Protein 3H7U (pdb70)

Foldseek 3Di:
DLQWDAWPLRDTGGQEEAEQQPQDLVQVLVQLVLLVLLPHQEYEEEVLSVRLLSQLVSVVVCCVVPSDHPVSHAYEYEDDQQQLQLVRVVVRLVVSCVSNVHQAHQEYEHEAQWHFHPDDNDFDLQRTDDGDVQNSVVSVVVCCVVRNHVFYAYELAALVRLVVCQVDDPHRHREYEYADWLQAHCPVSCVSCVVVRHAYAHDCLQVPLVPPPFDNCRLVDPLLVVQCVVVVAHSLLSSQLLQSVSRHGYHYYDSDSVVSNSNVPNPPDHRDDVSSVVSVPRHHDDGCQPCSQEPCPRHPHPDSCRSNVNSD

GO terms:
  GO:0070401 NADP+ binding (F, IDA)
  GO:0008106 alcohol dehydrogenase (NADP+) activity (F, IDA)
  GO:0009507 chloroplast (C, IDA)
  GO:0009409 response to cold (P, IEP)
  GO:0009414 response to water deprivation (P, IEP)
  GO:0009651 response to salt stress (P, IEP)
  GO:0005783 endoplasmic reticulum (C, HDA)
  GO:0016229 steroid dehydrogenase activity (F, IDA)

Solvent-accessible surface area: 13854 Å² total; per-residue (Å²): 86,53,64,106,37,153,5,63,56,44,41,138,2,27,0,2,0,2,7,1,87,92,3,49,71,69,102,0,10,116,4,0,18,19,0,1,142,51,22,0,76,1,0,6,0,0,55,73,44,54,0,6,126,61,0,0,53,26,0,100,130,5,50,112,84,218,59,11,134,38,122,84,4,11,0,1,0,1,0,21,1,30,4,1,67,54,138,26,0,54,82,3,0,69,94,1,8,132,22,0,94,16,155,26,0,16,1,1,0,0,11,17,0,2,35,6,98,117,83,41,158,46,69,97,43,104,22,13,56,108,43,64,23,59,31,0,3,130,13,0,5,57,11,71,86,79,33,78,0,134,1,2,0,0,1,2,2,1,19,115,34,0,25,65,5,31,154,104,23,150,15,58,0,1,0,0,7,2,1,1,2,0,19,28,45,20,72,121,3,33,127,43,0,169,83,110,41,5,19,1,0,0,31,17,6,22,1,20,60,70,1,132,162,19,163,41,87,7,41,140,27,104,38,0,51,105,2,4,140,111,46,63,62,28,42,11,20,0,2,0,14,1,1,2,51,42,34,3,0,1,8,0,85,9,43,56,122,46,137,1,101,59,4,41,60,0,46,111,35,61,3,58,127,166,32,48,59,52,0,67,126,8,153,76,60,19,34,17,40,3,68,72,0,30,50,138,102,74,17,58,20,122,42,55,107,63,0,4,53,41,21,105

Nearest PDB structures (foldseek):
  3h7u-assembly1_A  TM=1.003E+00  e=4.093E-68  Arabidopsis thaliana
  7w1x-assembly2_B  TM=9.920E-01  e=4.273E-52  Echinochloa colona
  7w1w-assembly2_B  TM=9.925E-01  e=5.209E-50  Echinochloa colona
  6kbl-assembly1_A  TM=9.792E-01  e=2.557E-50  Oryza sativa Indica Group
  3h7r-assembly1_A  TM=9.845E-01  e=5.865E-50  Arabidopsis thaliana

B-factor: mean 18.1, std 7.65, range [8.81, 67.87]

InterPro domains:
  IPR018170 Aldo/keto reductase, conserved site [PS00062] (143-160)
  IPR018170 Aldo/keto reductase, conserved site [PS00063] (254-269)
  IPR018170 Aldo/keto reductase, conserved site [PS00798] (42-59)
  IPR020471 Aldo-keto reductase [PIRSF000097] (4-288)
  IPR020471 Aldo-keto reductase [PR00069] (38-62)
  IPR020471 Aldo-keto reductase [PR00069] (98-116)
  IPR020471 Aldo-keto reductase [PR00069] (143-160)
  IPR020471 Aldo-keto reductase [PR00069] (177-206)
  IPR020471 Aldo-keto reductase [PR00069] (221-245)
  IPR020471 Aldo-keto reductase [PTHR11732] (7-287)
  IPR023210 NADP-dependent oxidoreductase domain [PF00248] (19-285)
  IPR036812 NAD(P)-dependent oxidoreductase domain superfamily [G3DSA:3.20.20.100] (4-315)
  IPR036812 NAD(P)-dependent oxidoreductase domain superfamily [SSF51430] (7-287)
  IPR044498 Aldo-keto reductase family 4C [cd19125] (6-291)

CATH classification: 3.20.20.100

Radius of gyration: 18.66 Å; Cα contacts (8 Å, |Δi|>4): 607; chains: 1; bounding box: 53×42×40 Å

Structure (mmCIF, N/CA/C/O backbone):
data_3H7U
#
_entry.id   3H7U
#
_cell.length_a   79.355
_cell.length_b   70.687
_cell.length_c   65.767
_cell.angle_alpha   90.00
_cell.angle_beta   107.22
_cell.angle_gamma   90.00
#
_symmetry.space_group_name_H-M   'C 1 2 1'
#
loop_
_entity.id
_entity.type
_entity.pdbx_description
1 polymer 'Aldo-keto reductase'
2 non-polymer 'NADP NICOTINAMIDE-ADENINE-DINUCLEOTIDE PHOSPHATE'
3 non-polymer 'ACETATE ION'
4 water water
#
loop_
_atom_site.group_PDB
_atom_site.id
_atom_site.type_symbol
_atom_site.label_atom_id
_atom_site.label_alt_id
_atom_site.label_comp_id
_atom_site.label_asym_id
_atom_site.label_entity_id
_atom_site.label_seq_id
_atom_site.pdbx_PDB_ins_code
_atom_site.Cartn_x
_atom_site.Cartn_y
_atom_site.Cartn_z
_atom_site.occupancy
_atom_site.B_iso_or_equiv
_atom_site.auth_seq_id
_atom_site.auth_comp_id
_atom_site.auth_asym_id
_atom_site.auth_atom_id
_atom_site.pdbx_PDB_model_num
ATOM 1 N N . ALA A 1 24 ? -7.564 -12.286 12.840 1.00 23.27 4 ALA A N 1
ATOM 2 C CA . ALA A 1 24 ? -7.344 -11.789 14.245 1.00 22.23 4 ALA A CA 1
ATOM 3 C C . ALA A 1 24 ? -6.093 -10.910 14.395 1.00 20.84 4 ALA A C 1
ATOM 4 O O . ALA A 1 24 ? -6.161 -9.888 15.098 1.00 21.34 4 ALA A O 1
ATOM 6 N N . ILE A 1 25 ? -5.014 -11.296 13.691 1.00 20.18 5 ILE A N 1
ATOM 7 C CA . ILE A 1 25 ? -3.725 -10.560 13.642 1.00 18.05 5 ILE A CA 1
ATOM 8 C C . ILE A 1 25 ? -3.090 -10.492 15.039 1.00 17.07 5 ILE A C 1
ATOM 9 O O . ILE A 1 25 ? -2.834 -9.407 15.554 1.00 16.33 5 ILE A O 1
ATOM 14 N N . THR A 1 26 ? -2.849 -11.660 15.642 1.00 16.73 6 THR A N 1
ATOM 15 C CA . THR A 1 26 ? -2.266 -11.729 16.988 1.00 16.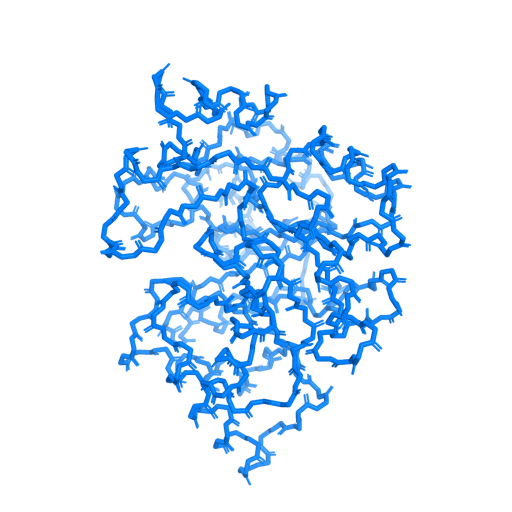68 6 THR A CA 1
ATOM 16 C C . THR A 1 26 ? -0.736 -11.811 16.995 1.00 16.37 6 THR A C 1
ATOM 17 O O . THR A 1 26 ? -0.119 -11.651 18.043 1.00 15.54 6 THR A O 1
ATOM 21 N N . PHE A 1 27 ? -0.124 -12.052 15.847 1.00 15.95 7 PHE A N 1
ATOM 22 C CA . PHE A 1 27 ? 1.334 -12.119 15.762 1.00 15.90 7 PHE A CA 1
ATOM 23 C C . PHE A 1 27 ? 1.797 -11.916 14.325 1.00 15.90 7 PHE A C 1
ATOM 24 O O . PHE A 1 27 ? 0.991 -12.017 13.392 1.00 17.17 7 PHE A O 1
ATOM 32 N N . PHE A 1 28 ? 3.091 -11.643 14.189 1.00 15.09 8 PHE A N 1
ATOM 33 C CA . PHE A 1 28 ? 3.775 -11.587 12.902 1.00 14.83 8 PHE A CA 1
ATOM 34 C C . PHE A 1 28 ? 5.006 -12.463 12.979 1.00 15.85 8 PHE A C 1
ATOM 35 O O . PHE A 1 28 ? 5.690 -12.517 14.003 1.00 19.63 8 PHE A O 1
ATOM 43 N N . LYS A 1 29 ? 5.336 -13.131 11.892 1.00 16.85 9 LYS A N 1
ATOM 44 C CA . LYS A 1 29 ? 6.543 -13.960 11.827 1.00 17.73 9 LYS A CA 1
ATOM 45 C C . LYS A 1 29 ? 7.730 -13.113 11.398 1.00 16.55 9 LYS A C 1
ATOM 46 O O . LYS A 1 29 ? 7.651 -12.389 10.414 1.00 17.80 9 LYS A O 1
ATOM 52 N N . LEU A 1 30 ? 8.818 -13.210 12.143 1.00 15.33 10 LEU A N 1
ATOM 53 C CA . LEU A 1 30 ? 10.057 -12.532 11.781 1.00 13.89 10 LEU A CA 1
ATOM 54 C C . LEU A 1 30 ? 10.889 -13.375 10.825 1.00 14.31 10 LEU A C 1
ATOM 55 O O . LEU A 1 30 ? 10.681 -14.571 10.682 1.00 15.15 10 LEU A O 1
ATOM 60 N N . ASN A 1 31 ? 11.850 -12.727 10.176 1.00 13.48 11 ASN A N 1
ATOM 61 C CA . ASN A 1 31 ? 12.744 -13.428 9.255 1.00 14.56 11 ASN A CA 1
ATOM 62 C C . ASN A 1 31 ? 13.632 -14.483 9.913 1.00 15.42 11 ASN A C 1
ATOM 63 O O . ASN A 1 31 ? 14.184 -15.321 9.216 1.00 17.64 11 ASN A O 1
ATOM 68 N N . THR A 1 32 ? 13.706 -14.496 11.246 1.00 15.45 12 THR A N 1
ATOM 69 C CA . THR A 1 32 ? 14.376 -15.572 11.973 1.00 16.43 12 THR A CA 1
ATOM 70 C C . THR A 1 32 ? 13.470 -16.787 12.170 1.00 17.32 12 THR A C 1
ATOM 71 O O . THR A 1 32 ? 13.928 -17.816 12.645 1.00 18.91 12 THR A O 1
ATOM 75 N N . GLY A 1 33 ? 12.187 -16.656 11.852 1.00 16.80 13 GLY A N 1
ATOM 76 C CA . GLY A 1 33 ? 11.202 -17.684 12.153 1.00 17.81 13 GLY A CA 1
ATOM 77 C C . GLY A 1 33 ? 10.418 -17.452 13.437 1.00 17.30 13 GLY A C 1
ATOM 78 O O . GLY A 1 33 ? 9.403 -18.118 13.672 1.00 19.38 13 GLY A O 1
ATOM 79 N N . ALA A 1 34 ? 10.871 -16.539 14.300 1.00 16.54 14 ALA A N 1
ATOM 80 C CA . ALA A 1 34 ? 10.203 -16.283 15.577 1.00 16.63 14 ALA A CA 1
ATOM 81 C C . ALA A 1 34 ? 8.860 -15.602 15.405 1.00 16.00 14 ALA A C 1
ATOM 82 O O . ALA A 1 34 ? 8.672 -14.765 14.529 1.00 16.75 14 ALA A O 1
ATOM 84 N N . LYS A 1 35 ? 7.927 -15.959 16.272 1.00 16.28 15 LYS A N 1
ATOM 85 C CA . LYS A 1 35 ? 6.642 -15.297 16.334 1.00 16.37 15 LYS A CA 1
ATOM 86 C C . LYS A 1 35 ? 6.740 -14.069 17.228 1.00 15.97 15 LYS A C 1
ATOM 87 O O . LYS A 1 35 ? 7.172 -14.136 18.379 1.00 17.15 15 LYS A O 1
ATOM 93 N N . PHE A 1 36 ? 6.331 -12.949 16.662 1.00 13.78 16 PHE A N 1
ATOM 94 C CA . PHE A 1 36 ? 6.385 -11.650 17.328 1.00 13.09 16 PHE A CA 1
ATOM 95 C C . PHE A 1 36 ? 4.957 -11.234 17.657 1.00 12.95 16 PHE A C 1
ATOM 96 O O . PHE A 1 36 ? 4.174 -10.917 16.759 1.00 12.90 16 PHE A O 1
ATOM 104 N N . PRO A 1 37 ? 4.583 -11.227 18.949 1.00 12.61 17 PRO A N 1
ATOM 105 C CA . PRO A 1 37 ? 3.197 -10.846 19.246 1.00 12.16 17 PRO A CA 1
ATOM 106 C C . PRO A 1 37 ? 2.885 -9.433 18.744 1.00 11.87 17 PRO A C 1
ATOM 107 O O . PRO A 1 37 ? 3.696 -8.529 18.896 1.00 11.89 17 PRO A O 1
ATOM 111 N N . SER A 1 38 ? 1.710 -9.264 18.158 1.00 11.62 18 SER A N 1
ATOM 112 C CA . SER A 1 38 ? 1.415 -8.052 17.405 1.00 11.24 18 SER A CA 1
ATOM 113 C C . SER A 1 38 ? 1.139 -6.801 18.233 1.00 10.74 18 SER A C 1
ATOM 114 O O . SER A 1 38 ? 1.240 -5.697 17.698 1.00 11.01 18 SER A O 1
ATOM 117 N N . VAL A 1 39 ? 0.778 -6.984 19.506 1.00 10.95 19 VAL A N 1
ATOM 118 C CA . VAL A 1 39 ? 0.545 -5.875 20.429 1.00 11.23 19 VAL A CA 1
ATOM 119 C C . VAL A 1 39 ? 1.529 -6.024 21.574 1.00 11.24 19 VAL A C 1
ATOM 120 O O . VAL A 1 39 ? 1.559 -7.063 22.248 1.00 12.46 19 VAL A O 1
ATOM 124 N N . GLY A 1 40 ? 2.343 -4.998 21.769 1.00 10.69 20 GLY A N 1
ATOM 125 C CA . GLY A 1 40 ? 3.328 -4.941 22.840 1.00 11.06 20 GLY A CA 1
ATOM 126 C C . GLY A 1 40 ? 3.024 -3.794 23.776 1.00 10.51 20 GLY A C 1
ATOM 127 O O . GLY A 1 40 ? 2.514 -2.758 23.355 1.00 11.00 20 GLY A O 1
ATOM 128 N N . LEU A 1 41 ? 3.366 -3.947 25.045 1.00 10.48 21 LEU A N 1
ATOM 129 C CA . LEU A 1 41 ? 3.245 -2.849 25.999 1.00 9.64 21 LEU A CA 1
ATOM 130 C C . LEU A 1 41 ? 4.458 -1.917 25.897 1.00 9.75 21 LEU A C 1
ATOM 131 O O . LEU A 1 41 ? 5.596 -2.336 26.108 1.00 10.73 21 LEU A O 1
ATOM 136 N N . GLY A 1 42 ? 4.217 -0.647 25.587 1.00 9.51 22 GLY A N 1
ATOM 137 C CA . GLY A 1 42 ? 5.270 0.352 25.607 1.00 9.41 22 GLY A CA 1
ATOM 138 C C . GLY A 1 42 ? 5.587 0.797 27.020 1.00 9.71 22 GLY A C 1
ATOM 139 O O . GLY A 1 42 ? 4.722 0.782 27.897 1.00 10.25 22 GLY A O 1
ATOM 140 N N . THR A 1 43 ? 6.842 1.184 27.239 1.00 10.08 23 THR A N 1
ATOM 141 C CA . THR A 1 43 ? 7.315 1.567 28.568 1.00 10.35 23 THR A CA 1
ATOM 142 C C . THR A 1 43 ? 8.090 2.881 28.623 1.00 9.99 23 THR A C 1
ATOM 143 O O . THR A 1 43 ? 8.632 3.234 29.676 1.00 10.83 23 THR A O 1
ATOM 147 N N . TRP A 1 44 ? 8.129 3.647 27.527 1.00 9.90 24 TRP A N 1
ATOM 148 C CA . TRP A 1 44 ? 8.717 4.985 27.603 1.00 10.42 24 TRP A CA 1
ATOM 149 C C . TRP A 1 44 ? 7.827 5.861 28.471 1.00 10.43 24 TRP A C 1
ATOM 150 O O . TRP A 1 44 ? 6.604 5.872 28.318 1.00 10.40 24 TRP A O 1
ATOM 161 N N . GLN A 1 45 ? 8.434 6.622 29.384 1.00 10.95 25 GLN A N 1
ATOM 162 C CA . GLN A 1 45 ? 7.701 7.536 30.262 1.00 11.88 25 GLN A CA 1
ATOM 163 C C . GLN A 1 45 ? 6.767 6.810 31.233 1.00 12.73 25 GLN A C 1
ATOM 164 O O . GLN A 1 45 ? 5.850 7.413 31.765 1.00 14.90 25 GLN A O 1
ATOM 170 N N . ALA A 1 46 ? 7.024 5.529 31.483 1.00 12.14 26 ALA A N 1
ATOM 171 C CA . ALA A 1 46 ? 6.429 4.786 32.577 1.00 12.26 26 ALA A CA 1
ATOM 172 C C . ALA A 1 46 ? 7.417 4.864 33.727 1.00 12.79 26 ALA A C 1
ATOM 173 O O . ALA A 1 46 ? 8.517 4.350 33.636 1.00 13.39 26 ALA A O 1
ATOM 175 N N . SER A 1 47 ? 7.043 5.558 34.787 1.00 13.58 27 SER A N 1
ATOM 176 C CA . SER A 1 47 ? 7.986 5.808 35.860 1.00 14.19 27 SER A CA 1
ATOM 177 C C . SER A 1 47 ? 8.433 4.526 36.534 1.00 14.22 27 SER A C 1
ATOM 178 O O . SER A 1 47 ? 7.720 3.535 36.539 1.00 14.05 27 SER A O 1
ATOM 181 N N . PRO A 1 48 ? 9.603 4.561 37.178 1.00 14.77 28 PRO A N 1
ATOM 182 C CA . PRO A 1 48 ? 10.003 3.411 37.975 1.00 15.32 28 PRO A CA 1
ATOM 183 C C . PRO A 1 48 ? 8.916 2.957 38.975 1.00 15.62 28 PRO A C 1
ATOM 184 O O . PRO A 1 48 ? 8.761 1.761 39.176 1.00 16.88 28 PRO A O 1
ATOM 188 N N . GLY A 1 49 ? 8.158 3.881 39.558 1.00 15.44 29 GLY A N 1
ATOM 189 C CA . GLY A 1 49 ? 7.123 3.523 40.523 1.00 16.18 29 GLY A CA 1
ATOM 190 C C . GLY A 1 49 ? 5.862 2.920 39.953 1.00 16.13 29 GLY A C 1
ATOM 191 O O . GLY A 1 49 ? 5.136 2.245 40.674 1.00 17.97 29 GLY A O 1
ATOM 192 N N . LEU A 1 50 ? 5.571 3.184 38.679 1.00 14.34 30 LEU A N 1
ATOM 193 C CA . LEU A 1 50 ? 4.333 2.707 38.049 1.00 14.21 30 LEU A CA 1
ATOM 194 C C . LEU A 1 50 ? 4.538 1.562 37.068 1.00 13.81 30 LEU A C 1
ATOM 195 O O . LEU A 1 50 ? 3.594 0.844 36.769 1.00 14.28 30 LEU A O 1
ATOM 200 N N . VAL A 1 51 ? 5.746 1.393 36.525 1.00 12.85 31 VAL A N 1
ATOM 201 C CA . VAL A 1 51 ? 5.908 0.463 35.398 1.00 12.73 31 VAL A CA 1
ATOM 202 C C . VAL A 1 51 ? 5.723 -0.986 35.826 1.00 12.61 31 VAL A C 1
ATOM 203 O O . VAL A 1 51 ? 5.211 -1.794 35.048 1.00 12.79 31 VAL A O 1
ATOM 207 N N . GLY A 1 52 ? 6.115 -1.341 37.047 1.00 12.95 32 GLY A N 1
ATOM 208 C CA . GLY A 1 52 ? 6.002 -2.723 37.493 1.00 13.86 32 GLY A CA 1
ATOM 209 C C . GLY A 1 52 ? 4.572 -3.209 37.496 1.00 13.91 32 GLY A C 1
ATOM 210 O O . GLY A 1 52 ? 4.252 -4.277 36.952 1.00 13.58 32 GLY A O 1
ATOM 211 N N . ASP A 1 53 ? 3.697 -2.419 38.106 1.00 14.52 33 ASP A N 1
ATOM 212 C CA . ASP A 1 53 ? 2.296 -2.805 38.186 1.00 16.22 33 ASP A CA 1
ATOM 213 C C . ASP A 1 53 ? 1.657 -2.818 36.799 1.00 15.47 33 ASP A C 1
ATOM 214 O O . ASP A 1 53 ? 0.765 -3.611 36.546 1.00 16.55 33 ASP A O 1
ATOM 219 N N . ALA A 1 54 ? 2.132 -1.957 35.903 1.00 14.36 34 ALA A N 1
ATOM 220 C CA . ALA A 1 54 ? 1.648 -1.932 34.526 1.00 13.58 34 ALA A CA 1
ATOM 221 C C . ALA A 1 54 ? 2.014 -3.207 33.785 1.00 13.23 34 ALA A C 1
ATOM 222 O O . ALA A 1 54 ? 1.177 -3.830 33.139 1.00 13.52 34 ALA A O 1
ATOM 224 N N . VAL A 1 55 ? 3.279 -3.604 33.877 1.00 12.80 35 VAL A N 1
ATOM 225 C CA . VAL A 1 55 ? 3.715 -4.848 33.248 1.00 12.87 35 VAL A CA 1
ATOM 226 C C . VAL A 1 55 ? 2.954 -6.054 33.824 1.00 13.21 35 VAL A C 1
ATOM 227 O O . VAL A 1 55 ? 2.525 -6.930 33.078 1.00 13.73 35 VAL A O 1
ATOM 231 N N . ALA A 1 56 ? 2.798 -6.116 35.150 1.00 13.44 36 ALA A N 1
ATOM 232 C CA . ALA A 1 56 ? 2.072 -7.214 35.780 1.00 13.98 36 ALA A CA 1
ATOM 233 C C . ALA A 1 56 ? 0.638 -7.263 35.265 1.00 14.59 36 ALA A C 1
ATOM 234 O O . ALA A 1 56 ? 0.140 -8.326 34.905 1.00 15.44 36 ALA A O 1
ATOM 236 N N . ALA A 1 57 ? -0.015 -6.109 35.210 1.00 14.94 37 ALA A N 1
ATOM 237 C CA . ALA A 1 57 ? -1.398 -6.073 34.761 1.00 14.93 37 ALA A CA 1
ATOM 238 C C . ALA A 1 57 ? -1.509 -6.500 33.314 1.00 14.73 37 ALA A C 1
ATOM 239 O O . ALA A 1 57 ? -2.451 -7.199 32.940 1.00 15.36 37 ALA A O 1
ATOM 241 N N . ALA A 1 58 ? -0.575 -6.033 32.485 1.00 13.84 38 ALA A N 1
ATOM 242 C CA . ALA A 1 58 ? -0.546 -6.366 31.067 1.00 13.36 38 ALA A CA 1
ATOM 243 C C . ALA A 1 58 ? -0.376 -7.871 30.852 1.00 14.03 38 ALA A C 1
ATOM 244 O O . ALA A 1 58 ? -1.134 -8.500 30.107 1.00 13.92 38 ALA A O 1
ATOM 246 N N . VAL A 1 59 ? 0.604 -8.470 31.523 1.00 13.93 39 VAL A N 1
ATOM 247 C CA . VAL A 1 59 ? 0.820 -9.898 31.353 1.00 14.73 39 VAL A CA 1
ATOM 248 C C . VAL A 1 59 ? -0.407 -10.693 31.859 1.00 14.53 39 VAL A C 1
ATOM 249 O O . VAL A 1 59 ? -0.811 -11.676 31.231 1.00 14.86 39 VAL A O 1
ATOM 253 N N . LYS A 1 60 ? -1.018 -10.255 32.961 1.00 15.15 40 LYS A N 1
ATOM 254 C CA A LYS A 1 60 ? -2.212 -10.921 33.483 0.50 16.19 40 LYS A CA 1
ATOM 255 C CA B LYS A 1 60 ? -2.223 -10.914 33.483 0.50 16.25 40 LYS A CA 1
ATOM 256 C C . LYS A 1 60 ? -3.376 -10.852 32.480 1.00 17.19 40 LYS A C 1
ATOM 257 O O . LYS A 1 60 ? -4.105 -11.823 32.321 1.00 18.65 40 LYS A O 1
ATOM 268 N N . ILE A 1 61 ? -3.520 -9.717 31.796 1.00 16.99 41 ILE A N 1
ATOM 269 C CA . ILE A 1 61 ? -4.556 -9.494 30.767 1.00 17.80 41 ILE A CA 1
ATOM 270 C C . ILE A 1 61 ? -4.310 -10.366 29.523 1.00 17.20 41 ILE A C 1
ATOM 271 O O . ILE A 1 61 ? -5.262 -10.708 28.806 1.00 19.27 41 ILE A O 1
ATOM 276 N N . GLY A 1 62 ? -3.043 -10.714 29.260 1.00 15.83 42 GLY A N 1
ATOM 277 C CA . GLY A 1 62 ? -2.654 -11.516 28.115 1.00 15.58 42 GLY A CA 1
ATOM 278 C C . GLY A 1 62 ? -1.548 -10.977 27.218 1.00 14.42 42 GLY A C 1
ATOM 279 O O . GLY A 1 62 ? -1.172 -11.644 26.274 1.00 15.02 42 GLY A O 1
ATOM 280 N N . TYR A 1 63 ? -1.007 -9.799 27.504 1.00 13.98 43 TYR A N 1
ATOM 281 C CA . TYR A 1 63 ? 0.113 -9.323 26.695 1.00 13.32 43 TYR A CA 1
ATOM 282 C C . TYR A 1 63 ? 1.280 -10.308 26.819 1.00 13.06 43 TYR A C 1
ATOM 283 O O . TYR A 1 63 ? 1.573 -10.818 27.925 1.00 13.83 43 TYR A O 1
ATOM 292 N N . ARG A 1 64 ? 1.969 -10.520 25.701 1.00 12.84 44 ARG A N 1
ATOM 293 C CA . ARG A 1 64 ? 3.113 -11.409 25.671 1.00 13.15 44 ARG A CA 1
ATOM 294 C C . ARG A 1 64 ? 4.326 -10.740 25.026 1.00 12.80 44 ARG A C 1
ATOM 295 O O . ARG A 1 64 ? 5.234 -11.417 24.554 1.00 13.46 44 ARG A O 1
ATOM 303 N N . HIS A 1 65 ? 4.331 -9.410 25.045 1.00 12.00 45 HIS A N 1
ATOM 304 C CA . HIS A 1 65 ? 5.358 -8.603 24.375 1.00 11.07 45 HIS A CA 1
ATOM 305 C C . HIS A 1 65 ? 5.484 -7.306 25.162 1.00 10.79 45 HIS A C 1
ATOM 306 O O . HIS A 1 65 ? 4.475 -6.623 25.388 1.00 10.76 45 HIS A O 1
ATOM 313 N N . ILE A 1 66 ? 6.704 -6.998 25.619 1.00 10.60 46 ILE A N 1
ATOM 314 C CA . ILE A 1 66 ? 7.001 -5.767 26.346 1.00 10.49 46 ILE A CA 1
ATOM 315 C C . ILE A 1 66 ? 8.136 -5.063 25.597 1.00 10.21 46 ILE A C 1
ATOM 316 O O . ILE A 1 66 ? 9.170 -5.688 25.299 1.00 10.86 46 ILE A O 1
ATOM 321 N N . ASP A 1 67 ? 7.936 -3.787 25.271 1.00 10.12 47 ASP A N 1
ATOM 322 C CA . ASP A 1 67 ? 8.948 -2.987 24.591 1.00 9.85 47 ASP A CA 1
ATOM 323 C C . ASP A 1 67 ? 9.683 -2.137 25.607 1.00 9.90 47 ASP A C 1
ATOM 324 O O . ASP A 1 67 ? 9.079 -1.270 26.246 1.00 10.14 47 ASP A O 1
ATOM 329 N N . CYS A 1 68 ? 10.985 -2.386 25.737 1.00 9.73 48 CYS A N 1
ATOM 330 C CA . CYS A 1 68 ? 11.832 -1.766 26.740 1.00 10.32 48 CYS A CA 1
ATOM 331 C C . CYS A 1 68 ? 12.974 -0.995 26.096 1.00 10.53 48 CYS A C 1
ATOM 332 O O . CYS A 1 68 ? 13.244 -1.130 24.901 1.00 10.68 48 CYS A O 1
ATOM 335 N N . ALA A 1 69 ? 13.679 -0.211 26.908 1.00 10.05 49 ALA A N 1
ATOM 336 C CA . ALA A 1 69 ? 14.940 0.378 26.484 1.00 10.64 49 ALA A CA 1
ATOM 337 C C . ALA A 1 69 ? 15.715 0.808 27.698 1.00 11.43 49 ALA A C 1
ATOM 338 O O . ALA A 1 69 ? 15.152 1.331 28.651 1.00 11.74 49 ALA A O 1
ATOM 340 N N . GLN A 1 70 ? 17.035 0.670 27.637 1.00 12.57 50 GLN A N 1
ATOM 341 C CA . GLN A 1 70 ? 17.870 1.105 28.733 1.00 14.41 50 GLN A CA 1
ATOM 342 C C . GLN A 1 70 ? 17.625 2.581 29.048 1.00 13.60 50 GLN A C 1
ATOM 343 O O . GLN A 1 70 ? 17.558 2.992 30.205 1.00 13.88 50 GLN A O 1
ATOM 349 N N . ILE A 1 71 ? 17.491 3.392 28.006 1.00 12.21 51 ILE A N 1
ATOM 350 C CA . ILE A 1 71 ? 17.379 4.839 28.204 1.00 11.90 51 ILE A CA 1
ATOM 351 C C . ILE A 1 71 ? 16.065 5.244 28.867 1.00 12.07 51 ILE A C 1
ATOM 352 O O . ILE A 1 71 ? 15.921 6.390 29.299 1.00 13.48 51 ILE A O 1
ATOM 357 N N . TYR A 1 72 ? 15.087 4.338 28.947 1.00 11.08 52 TYR A N 1
ATOM 358 C CA . TYR A 1 72 ? 13.814 4.670 29.593 1.00 11.19 52 TYR A CA 1
ATOM 359 C C . TYR A 1 72 ? 13.932 4.726 31.119 1.00 12.29 52 TYR A C 1
ATOM 360 O O . TYR A 1 72 ? 13.002 5.196 31.778 1.00 13.73 52 TYR A O 1
ATOM 369 N N . GLY A 1 73 ? 15.055 4.265 31.670 1.00 12.21 53 GLY A N 1
ATOM 370 C CA . GLY A 1 73 ? 15.340 4.448 33.092 1.00 12.67 53 GLY A CA 1
ATOM 371 C C . GLY A 1 73 ? 14.545 3.583 34.045 1.00 12.72 53 GLY A C 1
ATOM 372 O O . GLY A 1 73 ? 14.431 3.925 35.236 1.00 15.29 53 GLY A O 1
ATOM 373 N N . ASN A 1 74 ? 13.996 2.474 33.538 1.00 11.26 54 ASN A N 1
ATOM 374 C CA . ASN A 1 74 ? 13.057 1.655 34.292 1.00 11.05 54 ASN A CA 1
ATOM 375 C C . ASN A 1 74 ? 13.236 0.164 34.078 1.00 11.09 54 ASN A C 1
ATOM 376 O O . ASN A 1 74 ? 12.388 -0.612 34.517 1.00 11.09 54 ASN A O 1
ATOM 381 N N . GLU A 1 75 ? 14.337 -0.271 33.456 1.00 11.27 55 GLU A N 1
ATOM 382 C CA . GLU A 1 75 ? 14.496 -1.699 33.202 1.00 11.43 55 GLU A CA 1
ATOM 383 C C . GLU A 1 75 ? 14.642 -2.511 34.479 1.00 11.79 55 GLU A C 1
ATOM 384 O O . GLU A 1 75 ? 14.157 -3.639 34.522 1.00 12.39 55 GLU A O 1
ATOM 390 N N . LYS A 1 76 ? 15.268 -1.957 35.519 1.00 11.81 56 LYS A N 1
ATOM 391 C CA . LYS A 1 76 ? 15.379 -2.725 36.763 1.00 12.55 56 LYS A CA 1
ATOM 392 C C . LYS A 1 76 ? 13.998 -3.047 37.339 1.00 12.50 56 LYS A C 1
ATOM 393 O O . LYS A 1 76 ? 13.753 -4.151 37.824 1.00 12.78 56 LYS A O 1
ATOM 399 N N . GLU A 1 77 ? 13.092 -2.082 37.292 1.00 12.23 57 GLU A N 1
ATOM 400 C CA . GLU A 1 77 ? 11.777 -2.268 37.872 1.00 12.85 57 GLU A CA 1
ATOM 401 C C . GLU A 1 77 ? 10.958 -3.247 37.037 1.00 12.23 57 GLU A C 1
ATOM 402 O O . GLU A 1 77 ? 10.172 -4.030 37.569 1.00 13.23 57 GLU A O 1
ATOM 408 N N . ILE A 1 78 ? 11.144 -3.218 35.724 1.00 11.76 58 ILE A N 1
ATOM 409 C CA . ILE A 1 78 ? 10.549 -4.238 34.854 1.00 11.51 58 ILE A CA 1
ATOM 410 C C . ILE A 1 78 ? 11.098 -5.625 35.193 1.00 12.28 58 ILE A C 1
ATOM 411 O O . ILE A 1 78 ? 10.325 -6.566 35.342 1.00 12.79 58 ILE A O 1
ATOM 416 N N . GLY A 1 79 ? 12.402 -5.753 35.357 1.00 12.18 59 GLY A N 1
ATOM 417 C CA . GLY A 1 79 ? 13.006 -7.026 35.693 1.00 12.37 59 GLY A CA 1
ATOM 418 C C . GLY A 1 79 ? 12.499 -7.628 36.978 1.00 12.76 59 GLY A C 1
ATOM 419 O O . GLY A 1 79 ? 12.300 -8.836 37.070 1.00 13.16 59 GLY A O 1
ATOM 420 N N . ALA A 1 80 ? 12.307 -6.783 37.985 1.00 12.48 60 ALA A N 1
ATOM 421 C CA . ALA A 1 80 ? 11.832 -7.260 39.266 1.00 13.05 60 ALA A CA 1
ATOM 422 C C . ALA A 1 80 ? 10.438 -7.866 39.137 1.00 13.18 60 ALA A C 1
ATOM 423 O O . ALA A 1 80 ? 10.129 -8.905 39.749 1.00 14.13 60 ALA A O 1
ATOM 425 N N . VAL A 1 81 ? 9.580 -7.253 38.334 1.00 12.94 61 VAL A N 1
ATOM 426 C CA A VAL A 1 81 ? 8.244 -7.810 38.127 0.50 14.15 61 VAL A CA 1
ATOM 427 C CA B VAL A 1 81 ? 8.254 -7.807 38.146 0.50 14.20 61 VAL A CA 1
ATOM 428 C C . VAL A 1 81 ? 8.270 -9.049 37.237 1.00 14.05 61 VAL A C 1
ATOM 429 O O . VAL A 1 81 ? 7.539 -10.003 37.490 1.00 14.86 61 VAL A O 1
ATOM 436 N N . LEU A 1 82 ? 9.118 -9.069 36.211 1.00 13.62 62 LEU A N 1
ATOM 437 C CA . LEU A 1 82 ? 9.238 -10.271 35.384 1.00 13.80 62 LEU A CA 1
ATOM 438 C C . LEU A 1 82 ? 9.659 -11.460 36.243 1.00 14.04 62 LEU A C 1
ATOM 439 O O . LEU A 1 82 ? 9.096 -12.543 36.112 1.00 14.35 62 LEU A O 1
ATOM 444 N N . LYS A 1 83 ? 10.623 -11.259 37.137 1.00 13.51 63 LYS A N 1
ATOM 445 C CA . LYS A 1 83 ? 11.056 -12.333 38.028 1.00 14.34 63 LYS A CA 1
ATOM 446 C C . LYS A 1 83 ? 9.865 -12.886 38.813 1.00 14.07 63 LYS A C 1
ATOM 447 O O . LYS A 1 83 ? 9.682 -14.102 38.931 1.00 14.27 63 LYS A O 1
ATOM 453 N N . LYS A 1 84 ? 9.065 -11.985 39.384 1.00 13.43 64 LYS A N 1
ATOM 454 C CA . LYS A 1 84 ? 7.900 -12.379 40.163 1.00 14.51 64 LYS A CA 1
ATOM 455 C C . LYS A 1 84 ? 6.864 -13.118 39.313 1.00 14.25 64 LYS A C 1
ATOM 456 O O . LYS A 1 84 ? 6.307 -14.125 39.746 1.00 14.69 64 LYS A O 1
ATOM 462 N N . LEU A 1 85 ? 6.599 -12.627 38.106 1.00 14.16 65 LEU A N 1
ATOM 463 C CA . LEU A 1 85 ? 5.636 -13.289 37.220 1.00 14.74 65 LEU A CA 1
ATOM 464 C C . LEU A 1 85 ? 6.075 -14.713 36.859 1.00 14.98 65 LEU A C 1
ATOM 465 O O . LEU A 1 85 ? 5.245 -15.626 36.810 1.00 14.69 65 LEU A O 1
ATOM 470 N N . PHE A 1 86 ? 7.377 -14.898 36.628 1.00 14.33 66 PHE A N 1
ATOM 471 C CA . PHE A 1 86 ? 7.902 -16.230 36.342 1.00 14.48 66 PHE A CA 1
ATOM 472 C C . PHE A 1 86 ? 7.828 -17.125 37.589 1.00 13.95 66 PHE A C 1
ATOM 473 O O . PHE A 1 86 ? 7.342 -18.253 37.539 1.00 14.05 66 PHE A O 1
ATOM 481 N N . GLU A 1 87 ? 8.289 -16.609 38.716 1.00 13.12 67 GLU A N 1
ATOM 482 C CA . GLU A 1 87 ? 8.270 -17.357 39.966 1.00 13.14 67 GLU A CA 1
ATOM 483 C C . GLU A 1 87 ? 6.855 -17.782 40.341 1.00 13.53 67 GLU A C 1
ATOM 484 O O . GLU A 1 87 ? 6.621 -18.898 40.802 1.00 13.48 67 GLU A O 1
ATOM 490 N N . ASP A 1 88 ? 5.903 -16.864 40.163 1.00 13.30 68 ASP A N 1
ATOM 491 C CA . ASP A 1 88 ? 4.507 -17.099 40.533 1.00 13.78 68 ASP A CA 1
ATOM 492 C C . ASP A 1 88 ? 3.731 -17.883 39.483 1.00 13.46 68 ASP A C 1
ATOM 493 O O . ASP A 1 88 ? 2.534 -18.111 39.624 1.00 13.57 68 ASP A O 1
ATOM 498 N N . ARG A 1 89 ? 4.409 -18.269 38.411 1.00 13.56 69 ARG A N 1
ATOM 499 C CA . ARG A 1 89 ? 3.868 -19.152 37.373 1.00 14.49 69 ARG A CA 1
ATOM 500 C C . ARG A 1 89 ? 2.736 -18.497 36.580 1.00 15.33 69 ARG A C 1
ATOM 501 O O . ARG A 1 89 ? 1.901 -19.184 36.000 1.00 15.84 69 ARG A O 1
ATOM 509 N N . VAL A 1 90 ? 2.746 -17.169 36.522 1.00 15.47 70 VAL A N 1
ATOM 510 C CA . VAL A 1 90 ? 1.801 -16.435 35.675 1.00 16.21 70 VAL A CA 1
ATOM 511 C C . VAL A 1 90 ? 2.078 -16.723 34.199 1.00 16.40 70 VAL A C 1
ATOM 512 O O . VAL A 1 90 ? 1.160 -16.916 33.388 1.00 17.77 70 VAL A O 1
ATOM 516 N N . VAL A 1 91 ? 3.364 -16.733 33.871 1.00 16.31 71 VAL A N 1
ATOM 517 C CA A VAL A 1 91 ? 3.857 -16.948 32.514 0.50 16.58 71 VAL A CA 1
ATOM 518 C CA B VAL A 1 91 ? 3.838 -17.043 32.524 0.50 16.85 71 VAL A CA 1
ATOM 519 C C . VAL A 1 91 ? 5.232 -17.615 32.604 1.00 16.69 71 VAL A C 1
ATOM 520 O O . VAL A 1 91 ? 5.914 -17.487 33.618 1.00 17.48 71 VAL A O 1
ATOM 527 N N . LYS A 1 92 ? 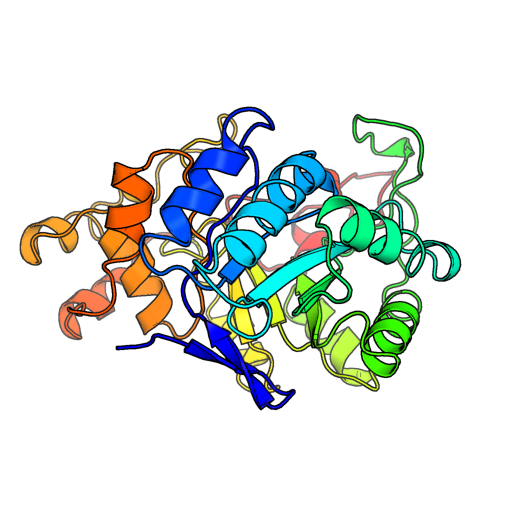5.635 -18.294 31.536 1.00 16.68 72 LYS A N 1
ATOM 528 C CA . LYS A 1 92 ? 6.992 -18.798 31.416 1.00 17.11 72 LYS A CA 1
ATOM 529 C C . LYS A 1 92 ? 7.798 -17.859 30.518 1.00 16.34 72 LYS A C 1
ATOM 530 O O . LYS A 1 92 ? 7.258 -17.215 29.603 1.00 16.49 72 LYS A O 1
ATOM 536 N N . ARG A 1 93 ? 9.099 -17.807 30.769 1.00 16.09 73 ARG A N 1
ATOM 537 C CA . ARG A 1 93 ? 10.000 -16.955 29.987 1.00 15.74 73 ARG A CA 1
ATOM 538 C C . ARG A 1 93 ? 9.829 -17.167 28.482 1.00 16.00 73 ARG A C 1
ATOM 539 O O . ARG A 1 93 ? 9.792 -16.201 27.706 1.00 15.41 73 ARG A O 1
ATOM 547 N N . GLU A 1 94 ? 9.724 -18.425 28.068 1.00 16.21 74 GLU A N 1
ATOM 548 C CA . GLU A 1 94 ? 9.657 -18.764 26.658 1.00 17.77 74 GLU A CA 1
ATOM 549 C C . GLU A 1 94 ? 8.393 -18.245 25.995 1.00 17.83 74 GLU A C 1
ATOM 550 O O . GLU A 1 94 ? 8.338 -18.134 24.763 1.00 19.80 74 GLU A O 1
ATOM 556 N N . ASP A 1 95 ? 7.379 -17.911 26.785 1.00 17.82 75 ASP A N 1
ATOM 557 C CA . ASP A 1 95 ? 6.157 -17.407 26.177 1.00 18.14 75 ASP A CA 1
ATOM 558 C C . ASP A 1 95 ? 6.086 -15.882 26.117 1.00 16.88 75 ASP A C 1
ATOM 559 O O . ASP A 1 95 ? 5.150 -15.334 25.559 1.00 16.73 75 ASP A O 1
ATOM 564 N N . LEU A 1 96 ? 7.089 -15.207 26.662 1.00 15.66 76 LEU A N 1
ATOM 565 C CA A LEU A 1 96 ? 7.150 -13.741 26.591 0.50 14.83 76 LEU A CA 1
ATOM 566 C CA B LEU A 1 96 ? 7.150 -13.764 26.630 0.50 15.29 76 LEU A CA 1
ATOM 567 C C . LEU A 1 96 ? 8.169 -13.301 25.575 1.00 14.43 76 LEU A C 1
ATOM 568 O O . LEU A 1 96 ? 9.226 -13.934 25.402 1.00 14.94 76 LEU A O 1
ATOM 577 N N . PHE A 1 97 ? 7.864 -12.186 24.913 1.00 13.19 77 PHE A N 1
ATOM 578 C CA . PHE A 1 97 ? 8.743 -11.573 23.929 1.00 12.74 77 PHE A CA 1
ATOM 579 C C . PHE A 1 97 ? 9.216 -10.238 24.505 1.00 11.98 77 PHE A C 1
ATOM 580 O O . PHE A 1 97 ? 8.411 -9.336 24.691 1.00 12.69 77 PHE A O 1
ATOM 588 N N . ILE A 1 98 ? 10.498 -10.130 24.822 1.00 11.38 78 ILE A N 1
ATOM 589 C CA . ILE A 1 98 ? 11.045 -8.923 25.399 1.00 11.00 78 ILE A CA 1
ATOM 590 C C . ILE A 1 98 ? 12.005 -8.247 24.421 1.00 10.60 78 ILE A C 1
ATOM 591 O O . ILE A 1 98 ? 12.967 -8.865 23.937 1.00 11.28 78 ILE A O 1
ATOM 596 N N . THR A 1 99 ? 11.727 -6.978 24.117 1.00 10.45 79 THR A N 1
ATOM 597 C CA . THR A 1 99 ? 12.588 -6.149 23.280 1.00 9.87 79 THR A CA 1
ATOM 598 C C . THR A 1 99 ? 13.322 -5.140 24.143 1.00 9.85 79 THR A C 1
ATOM 599 O O . THR A 1 99 ? 12.737 -4.538 25.052 1.00 10.47 79 THR A O 1
ATOM 603 N N . SER A 1 100 ? 14.617 -4.936 23.886 1.00 10.25 80 SER A N 1
ATOM 604 C CA . SER A 1 100 ? 15.320 -3.768 24.398 1.00 10.51 80 SER A CA 1
ATOM 605 C C . SER A 1 100 ? 16.138 -3.134 23.274 1.00 10.11 80 SER A C 1
ATOM 606 O O . SER A 1 100 ? 16.097 -3.597 22.128 1.00 10.50 80 SER A O 1
ATOM 609 N N . LYS A 1 101 ? 16.832 -2.053 23.599 1.00 10.07 81 LYS A N 1
ATOM 610 C CA . LYS A 1 101 ? 17.443 -1.196 22.594 1.00 10.23 81 LYS A CA 1
ATOM 611 C C . LYS A 1 101 ? 18.785 -0.683 23.101 1.00 10.86 81 LYS A C 1
ATOM 612 O O . LYS A 1 101 ? 18.920 -0.306 24.280 1.00 11.74 81 LYS A O 1
ATOM 618 N N . LEU A 1 102 ? 19.742 -0.663 22.181 1.00 10.50 82 LEU A N 1
ATOM 619 C CA . LEU A 1 102 ? 21.101 -0.150 22.376 1.00 10.78 82 LEU A CA 1
ATOM 620 C C . LEU A 1 102 ? 21.071 1.358 22.238 1.00 11.46 82 LEU A C 1
ATOM 621 O O . LEU A 1 102 ? 20.762 1.873 21.167 1.00 11.49 82 LEU A O 1
ATOM 626 N N . TRP A 1 103 ? 21.388 2.065 23.320 1.00 11.17 83 TRP A N 1
ATOM 627 C CA . TRP A 1 103 ? 21.380 3.510 23.318 1.00 11.48 83 TRP A CA 1
ATOM 628 C C . TRP A 1 103 ? 22.610 4.082 22.576 1.00 11.87 83 TRP A C 1
ATOM 629 O O . TRP A 1 103 ? 23.617 3.406 22.368 1.00 12.59 83 TRP A O 1
ATOM 640 N N . CYS A 1 104 ? 22.471 5.332 22.135 1.00 11.90 84 CYS A N 1
ATOM 641 C CA . CYS A 1 104 ? 23.446 6.029 21.323 1.00 12.53 84 CYS A CA 1
ATOM 642 C C . CYS A 1 104 ? 24.830 6.197 21.955 1.00 13.26 84 CYS A C 1
ATOM 643 O O . CYS A 1 104 ? 25.776 6.486 21.232 1.00 13.38 84 CYS A O 1
ATOM 646 N N . THR A 1 105 ? 24.936 6.069 23.273 1.00 13.52 85 THR A N 1
ATOM 647 C CA . THR A 1 105 ? 26.229 6.114 23.951 1.00 14.01 85 THR A CA 1
ATOM 648 C C . THR A 1 105 ? 27.049 4.849 23.807 1.00 14.02 85 THR A C 1
ATOM 649 O O . THR A 1 105 ? 28.244 4.849 24.129 1.00 14.71 85 THR A O 1
ATOM 653 N N . ASP A 1 106 ? 26.430 3.774 23.321 1.00 13.73 86 ASP A N 1
ATOM 654 C CA . ASP A 1 106 ? 27.030 2.452 23.393 1.00 14.74 86 ASP A CA 1
ATOM 655 C C . ASP A 1 106 ? 27.216 1.778 22.022 1.00 13.90 86 ASP A C 1
ATOM 656 O O . ASP A 1 106 ? 27.275 0.553 21.930 1.00 14.95 86 ASP A O 1
ATOM 661 N N . HIS A 1 107 ? 27.344 2.580 20.970 1.00 14.51 87 HIS A N 1
ATOM 662 C CA . HIS A 1 107 ? 27.513 2.055 19.609 1.00 15.30 87 HIS A CA 1
ATOM 663 C C . HIS A 1 107 ? 28.919 1.515 19.312 1.00 16.27 87 HIS A C 1
ATOM 664 O O . HIS A 1 107 ? 29.086 0.735 18.365 1.00 16.91 87 HIS A O 1
ATOM 671 N N . ASP A 1 108 ? 29.939 1.938 20.052 1.00 17.38 88 ASP A N 1
ATOM 672 C CA . ASP A 1 108 ? 31.266 1.396 19.778 1.00 18.91 88 ASP A CA 1
ATOM 673 C C . ASP A 1 108 ? 31.231 -0.115 20.011 1.00 19.09 88 ASP A C 1
ATOM 674 O O . ASP A 1 108 ? 30.669 -0.572 21.012 1.00 17.89 88 ASP A O 1
ATOM 679 N N . PRO A 1 109 ? 31.822 -0.907 19.096 1.00 19.86 89 PRO A N 1
ATOM 680 C CA . PRO A 1 109 ? 31.758 -2.358 19.257 1.00 21.09 89 PRO A CA 1
ATOM 681 C C . PRO A 1 109 ? 32.196 -2.903 20.613 1.00 22.88 89 PRO A C 1
ATOM 682 O O . PRO A 1 109 ? 31.664 -3.921 21.046 1.00 23.93 89 PRO A O 1
ATOM 686 N N . GLN A 1 110 ? 33.149 -2.255 21.271 1.00 24.01 90 GLN A N 1
ATOM 687 C CA . GLN A 1 110 ? 33.543 -2.708 22.602 1.00 26.13 90 GLN A CA 1
ATOM 688 C C . GLN A 1 110 ? 32.406 -2.540 23.612 1.00 24.87 90 GLN A C 1
ATOM 689 O O . GLN A 1 110 ? 32.186 -3.385 24.497 1.00 26.88 90 GLN A O 1
ATOM 695 N N . ASP A 1 111 ? 31.644 -1.463 23.451 1.00 21.75 91 ASP A N 1
ATOM 696 C CA . ASP A 1 111 ? 30.600 -1.133 24.401 1.00 20.20 91 ASP A CA 1
ATOM 697 C C . ASP A 1 111 ? 29.314 -1.919 24.189 1.00 18.23 91 ASP A C 1
ATOM 698 O O . ASP A 1 111 ? 28.529 -2.048 25.110 1.00 17.59 91 ASP A O 1
ATOM 703 N N . VAL A 1 112 ? 29.106 -2.476 23.002 1.00 17.49 92 VAL A N 1
ATOM 704 C CA . VAL A 1 112 ? 27.829 -3.105 22.666 1.00 16.72 92 VAL A CA 1
ATOM 705 C C . VAL A 1 112 ? 27.484 -4.297 23.568 1.00 17.44 92 VAL A C 1
ATOM 706 O O . VAL A 1 112 ? 26.399 -4.350 24.134 1.00 17.12 92 VAL A O 1
ATOM 710 N N . PRO A 1 113 ? 28.402 -5.261 23.719 1.00 17.89 93 PRO A N 1
ATOM 711 C CA . PRO A 1 113 ? 28.006 -6.397 24.568 1.00 17.94 93 PRO A CA 1
ATOM 712 C C . PRO A 1 113 ? 27.836 -6.029 26.058 1.00 17.35 93 PRO A C 1
ATOM 713 O O . PRO A 1 113 ? 27.019 -6.624 26.749 1.00 17.02 93 PRO A O 1
ATOM 717 N N A GLU A 1 114 ? 28.614 -5.066 26.547 0.50 16.62 94 GLU A N 1
ATOM 718 N N B GLU A 1 114 ? 28.606 -5.064 26.534 0.50 16.66 94 GLU A N 1
ATOM 719 C CA A GLU A 1 114 ? 28.439 -4.568 27.918 0.50 16.81 94 GLU A CA 1
ATOM 720 C CA B GLU A 1 114 ? 28.451 -4.573 27.898 0.50 16.90 94 GLU A CA 1
ATOM 721 C C A GLU A 1 114 ? 27.054 -3.952 28.108 0.50 15.50 94 GLU A C 1
ATOM 722 C C B GLU A 1 114 ? 27.076 -3.928 28.114 0.50 15.57 94 GLU A C 1
ATOM 723 O O A GLU A 1 114 ? 26.404 -4.156 29.140 0.50 15.35 94 GLU A O 1
ATOM 724 O O B GLU A 1 114 ? 26.448 -4.107 29.163 0.50 15.45 94 GLU A O 1
ATOM 735 N N . ALA A 1 115 ? 26.618 -3.173 27.121 1.00 14.89 95 ALA A N 1
ATOM 736 C CA . ALA A 1 115 ? 25.319 -2.536 27.176 1.00 14.30 95 ALA A CA 1
ATOM 737 C C . ALA A 1 115 ? 24.201 -3.575 27.238 1.00 13.40 95 ALA A C 1
ATOM 738 O O . ALA A 1 115 ? 23.299 -3.470 28.057 1.00 13.66 95 ALA A O 1
ATOM 740 N N . LEU A 1 116 ? 24.285 -4.616 26.419 1.00 13.03 96 LEU A N 1
ATOM 741 C CA . LEU A 1 116 ? 23.258 -5.647 26.486 1.00 13.53 96 LEU A CA 1
ATOM 742 C C . LEU A 1 116 ? 23.335 -6.382 27.805 1.00 13.96 96 LEU A C 1
ATOM 743 O O . LEU A 1 116 ? 22.307 -6.688 28.399 1.00 14.39 96 LEU A O 1
ATOM 748 N N . ASN A 1 117 ? 24.543 -6.677 28.273 1.00 14.60 97 ASN A N 1
ATOM 749 C CA . ASN A 1 117 ? 24.648 -7.392 29.542 1.00 15.72 97 ASN A CA 1
ATOM 750 C C . ASN A 1 117 ? 24.052 -6.599 30.717 1.00 14.92 97 ASN A C 1
ATOM 751 O O . ASN A 1 117 ? 23.458 -7.198 31.602 1.00 14.93 97 ASN A O 1
ATOM 756 N N . ARG A 1 118 ? 24.175 -5.270 30.718 1.00 14.85 98 ARG A N 1
ATOM 757 C CA . ARG A 1 118 ? 23.553 -4.444 31.760 1.00 15.17 98 ARG A CA 1
ATOM 758 C C . ARG A 1 118 ? 22.030 -4.559 31.655 1.00 13.71 98 ARG A C 1
ATOM 759 O O . ARG A 1 118 ? 21.345 -4.676 32.657 1.00 14.04 98 ARG A O 1
ATOM 767 N N . THR A 1 119 ? 21.498 -4.467 30.439 1.00 12.73 99 THR A N 1
ATOM 768 C CA . THR A 1 119 ? 20.059 -4.629 30.210 1.00 12.84 99 THR A CA 1
ATOM 769 C C . THR A 1 119 ? 19.571 -6.008 30.684 1.00 12.83 99 THR A C 1
ATOM 770 O O . THR A 1 119 ? 18.533 -6.113 31.329 1.00 13.01 99 THR A O 1
ATOM 774 N N . LEU A 1 120 ? 20.333 -7.056 30.368 1.00 12.88 100 LEU A N 1
ATOM 775 C CA . LEU A 1 120 ? 19.969 -8.393 30.800 1.00 13.63 100 LEU A CA 1
ATOM 776 C C . LEU A 1 120 ? 19.976 -8.516 32.323 1.00 14.27 100 LEU A C 1
ATOM 777 O O . LEU A 1 120 ? 19.070 -9.122 32.902 1.00 14.86 100 LEU A O 1
ATOM 782 N N . LYS A 1 121 ? 20.984 -7.944 32.970 1.00 13.92 101 LYS A N 1
ATOM 783 C CA . LYS A 1 121 ? 21.027 -7.954 34.433 1.00 15.46 101 LYS A CA 1
ATOM 784 C C . LYS A 1 121 ? 19.811 -7.222 35.030 1.00 14.64 101 LYS A C 1
ATOM 785 O O . LYS A 1 121 ? 19.151 -7.722 35.943 1.00 15.45 101 LYS A O 1
ATOM 791 N N . ASP A 1 122 ? 19.506 -6.042 34.503 1.00 13.42 102 ASP A N 1
ATOM 792 C CA . ASP A 1 122 ? 18.392 -5.246 35.009 1.00 13.34 102 ASP A CA 1
ATOM 793 C C . ASP A 1 122 ? 17.039 -5.914 34.774 1.00 12.56 102 ASP A C 1
ATOM 794 O O . ASP A 1 122 ? 16.182 -5.928 35.657 1.00 12.94 102 ASP A O 1
ATOM 799 N N . LEU A 1 123 ? 16.858 -6.468 33.584 1.00 12.74 103 LEU A N 1
ATOM 800 C CA . LEU A 1 123 ? 15.623 -7.168 33.243 1.00 12.52 103 LEU A CA 1
ATOM 801 C C . LEU A 1 123 ? 15.535 -8.577 33.863 1.00 13.64 103 LEU A C 1
ATOM 802 O O . LEU A 1 123 ? 14.487 -9.215 33.772 1.00 13.95 103 LEU A O 1
ATOM 807 N N . GLN A 1 124 ? 16.631 -9.046 34.459 1.00 14.40 104 GLN A N 1
ATOM 808 C CA . GLN A 1 124 ? 16.718 -10.388 35.055 1.00 15.44 104 GLN A CA 1
ATOM 809 C C . GLN A 1 124 ? 16.432 -11.486 34.017 1.00 15.00 104 GLN A C 1
ATOM 810 O O . GLN A 1 124 ? 15.657 -12.441 34.243 1.00 16.99 104 GLN A O 1
ATOM 816 N N . LEU A 1 125 ? 17.079 -11.330 32.863 1.00 14.61 105 LEU A N 1
ATOM 817 C CA . LEU A 1 125 ? 16.935 -12.246 31.750 1.00 14.21 105 LEU A CA 1
ATOM 818 C C . LEU A 1 125 ? 18.296 -12.771 31.331 1.00 14.70 105 LEU A C 1
ATOM 819 O O . LEU A 1 125 ? 19.330 -12.152 31.596 1.00 15.25 105 LEU A O 1
ATOM 824 N N . GLU A 1 126 ? 18.282 -13.904 30.640 1.00 13.95 106 GLU A N 1
ATOM 825 C CA . GLU A 1 126 ? 19.485 -14.466 30.037 1.00 14.85 106 GLU A CA 1
ATOM 826 C C . GLU A 1 126 ? 19.611 -14.106 28.563 1.00 14.53 106 GLU A C 1
ATOM 827 O O . GLU A 1 126 ? 20.697 -14.209 28.006 1.00 15.08 106 GLU A O 1
ATOM 833 N N . TYR A 1 127 ? 18.512 -13.698 27.943 1.00 14.14 107 TYR A N 1
ATOM 834 C CA . TYR A 1 127 ? 18.511 -13.261 26.542 1.00 13.45 107 TYR A CA 1
ATOM 835 C C . TYR A 1 127 ? 17.362 -12.283 26.377 1.00 12.79 107 TYR A C 1
ATOM 836 O O . TYR A 1 127 ? 16.425 -12.302 27.186 1.00 13.22 107 TYR A O 1
ATOM 845 N N . VAL A 1 128 ? 17.458 -11.408 25.372 1.00 12.26 108 VAL A N 1
ATOM 846 C CA . VAL A 1 128 ? 16.295 -10.682 24.887 1.00 12.28 108 VAL A CA 1
ATOM 847 C C . VAL A 1 128 ? 15.820 -11.321 23.599 1.00 12.04 108 VAL A C 1
ATOM 848 O O . VAL A 1 128 ? 16.602 -11.919 22.850 1.00 13.09 108 VAL A O 1
ATOM 852 N N . ASP A 1 129 ? 14.526 -11.198 23.341 1.00 11.62 109 ASP A N 1
ATOM 853 C CA . ASP A 1 129 ? 13.976 -11.709 22.097 1.00 11.53 109 ASP A CA 1
ATOM 854 C C . ASP A 1 129 ? 14.319 -10.810 20.901 1.00 11.65 109 ASP A C 1
ATOM 855 O O . ASP A 1 129 ? 14.417 -11.303 19.786 1.00 12.16 109 ASP A O 1
ATOM 860 N N . LEU A 1 130 ? 14.495 -9.517 21.135 1.00 11.22 110 LEU A N 1
ATOM 861 C CA . LEU A 1 130 ? 14.833 -8.563 20.094 1.00 10.96 110 LEU A CA 1
ATOM 862 C C . LEU A 1 130 ? 15.694 -7.480 20.717 1.00 10.02 110 LEU A C 1
ATOM 863 O O . LEU A 1 130 ? 15.343 -6.944 21.773 1.00 11.21 110 LEU A O 1
ATOM 868 N N . TYR A 1 131 ? 16.802 -7.147 20.065 1.00 10.83 111 TYR A N 1
ATOM 869 C CA . TYR A 1 131 ? 17.652 -6.040 20.467 1.00 10.61 111 TYR A CA 1
ATOM 870 C C . TYR A 1 131 ? 17.834 -5.110 19.279 1.00 10.42 111 TYR A C 1
ATOM 871 O O . TYR A 1 131 ? 18.207 -5.556 18.194 1.00 10.95 111 TYR A O 1
ATOM 880 N N . LEU A 1 132 ? 17.532 -3.832 19.490 1.00 10.39 112 LEU A N 1
ATOM 881 C CA . LEU A 1 132 ? 17.494 -2.838 18.411 1.00 9.59 112 LEU A CA 1
ATOM 882 C C . LEU A 1 132 ? 18.565 -1.78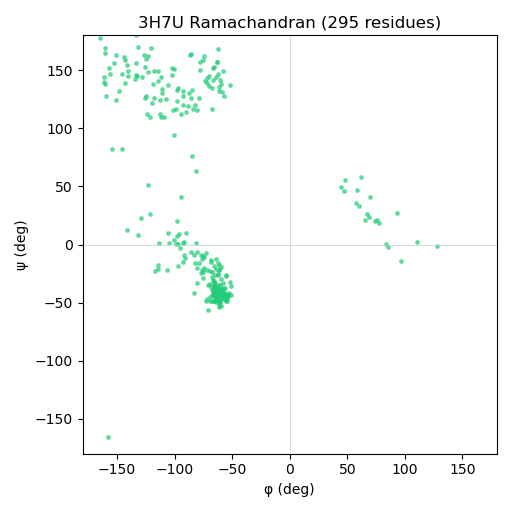1 18.558 1.00 10.60 112 LEU A C 1
ATOM 883 O O . LEU A 1 132 ? 18.796 -1.297 19.655 1.00 11.06 112 LEU A O 1
ATOM 888 N N . ILE A 1 133 ? 19.168 -1.369 17.453 1.00 10.27 113 ILE A N 1
ATOM 889 C CA . ILE A 1 133 ? 19.897 -0.096 17.450 1.00 10.60 113 ILE A CA 1
ATOM 890 C C . ILE A 1 133 ? 18.825 0.997 17.603 1.00 10.11 113 ILE A C 1
ATOM 891 O O . ILE A 1 133 ? 17.943 1.110 16.757 1.00 10.74 113 ILE A O 1
ATOM 896 N N . HIS A 1 134 ? 18.855 1.752 18.697 1.00 9.92 114 HIS A N 1
ATOM 897 C CA . HIS A 1 134 ? 17.736 2.629 19.068 1.00 9.67 114 HIS A CA 1
ATOM 898 C C . HIS A 1 134 ? 17.555 3.803 18.076 1.00 9.74 114 HIS A C 1
ATOM 899 O O . HIS A 1 134 ? 16.434 4.082 17.650 1.00 10.10 114 HIS A O 1
ATOM 906 N N . TRP A 1 135 ? 18.644 4.493 17.751 1.00 9.99 115 TRP A N 1
ATOM 907 C CA . TRP A 1 135 ? 18.663 5.563 16.762 1.00 10.70 115 TRP A CA 1
ATOM 908 C C . TRP A 1 135 ? 19.968 5.454 15.976 1.00 10.96 115 TRP A C 1
ATOM 909 O O . TRP A 1 135 ? 20.983 5.007 16.519 1.00 11.61 115 TRP A O 1
ATOM 920 N N . PRO A 1 136 ? 19.975 5.953 14.729 1.00 11.34 116 PRO A N 1
ATOM 921 C CA . PRO A 1 136 ? 21.201 5.926 13.923 1.00 11.94 116 PRO A CA 1
ATOM 922 C C . PRO A 1 136 ? 22.159 7.080 14.264 1.00 11.76 116 PRO A C 1
ATOM 923 O O . PRO A 1 136 ? 22.425 7.937 13.442 1.00 13.25 116 PRO A O 1
ATOM 927 N N . ALA A 1 137 ? 22.645 7.094 15.494 1.00 12.17 117 ALA A N 1
ATOM 928 C CA . ALA A 1 137 ? 23.492 8.172 15.962 1.00 12.65 117 ALA A CA 1
ATOM 929 C C . ALA A 1 137 ? 24.333 7.708 17.128 1.00 13.19 117 ALA A C 1
ATOM 930 O O . ALA A 1 137 ? 23.898 6.867 17.903 1.00 13.51 117 ALA A O 1
ATOM 932 N N . ARG A 1 138 ? 25.512 8.327 17.276 1.00 13.59 118 ARG A N 1
ATOM 933 C CA . ARG A 1 138 ? 26.378 8.127 18.429 1.00 14.56 118 ARG A CA 1
ATOM 934 C C . ARG A 1 138 ? 26.456 9.398 19.276 1.00 14.99 118 ARG A C 1
ATOM 935 O O . ARG A 1 138 ? 26.480 10.523 18.740 1.00 15.59 118 ARG A O 1
ATOM 943 N N . ILE A 1 139 ? 26.536 9.200 20.589 1.00 15.81 119 ILE A N 1
ATOM 944 C CA . ILE A 1 139 ? 26.649 10.288 21.567 1.00 18.12 119 ILE A CA 1
ATOM 945 C C . ILE A 1 139 ? 27.736 9.894 22.551 1.00 19.55 119 ILE A C 1
ATOM 946 O O . ILE A 1 139 ? 27.877 8.725 22.895 1.00 19.37 119 ILE A O 1
ATOM 951 N N . LYS A 1 140 ? 28.516 10.880 22.989 1.00 21.54 120 LYS A N 1
ATOM 952 C CA . LYS A 1 140 ? 29.522 10.662 24.020 1.00 24.06 120 LYS A CA 1
ATOM 953 C C . LYS A 1 140 ? 28.860 10.222 25.320 1.00 25.60 120 LYS A C 1
ATOM 954 O O . LYS A 1 140 ? 27.762 10.676 25.672 1.00 26.30 120 LYS A O 1
ATOM 960 N N . LYS A 1 141 ? 29.551 9.374 26.058 1.00 27.93 121 LYS A N 1
ATOM 961 C CA . LYS A 1 141 ? 29.145 9.076 27.423 1.00 29.08 121 LYS A CA 1
ATOM 962 C C . LYS A 1 141 ? 29.303 10.328 28.303 1.00 29.92 121 LYS A C 1
ATOM 963 O O . LYS A 1 141 ? 30.120 11.211 28.002 1.00 31.48 121 LYS A O 1
ATOM 969 N N . GLY A 1 142 ? 28.496 10.426 29.356 1.00 29.01 122 GLY A N 1
ATOM 970 C CA . GLY A 1 142 ? 28.798 11.346 30.450 1.00 28.94 122 GLY A CA 1
ATOM 971 C C . GLY A 1 142 ? 27.968 12.584 30.715 1.00 29.46 122 GLY A C 1
ATOM 972 O O . GLY A 1 142 ? 28.285 13.376 31.622 1.00 30.77 122 GLY A O 1
ATOM 973 N N . SER A 1 143 ? 26.924 12.759 29.917 1.00 29.41 123 SER A N 1
ATOM 974 C CA . SER A 1 143 ? 25.887 13.731 30.192 1.00 29.03 123 SER A CA 1
ATOM 975 C C . SER A 1 143 ? 24.596 12.952 30.342 1.00 28.76 123 SER A C 1
ATOM 976 O O . SER A 1 143 ? 24.370 12.004 29.595 1.00 30.37 123 SER A O 1
ATOM 979 N N . VAL A 1 144 ? 23.767 13.312 31.322 1.00 28.82 124 VAL A N 1
ATOM 980 C CA . VAL A 1 144 ? 22.397 12.817 31.333 1.00 28.39 124 VAL A CA 1
ATOM 981 C C . VAL A 1 144 ? 21.686 13.543 30.193 1.00 27.25 124 VAL A C 1
ATOM 982 O O . VAL A 1 144 ? 21.165 12.918 29.270 1.00 28.34 124 VAL A O 1
ATOM 986 N N . GLY A 1 145 ? 21.712 14.869 30.223 1.00 27.25 125 GLY A N 1
ATOM 987 C CA . GLY A 1 145 ? 21.134 15.641 29.132 1.00 25.79 125 GLY A CA 1
ATOM 988 C C . GLY A 1 145 ? 21.900 15.443 27.835 1.00 24.63 125 GLY A C 1
ATOM 989 O O . GLY A 1 145 ? 23.113 15.164 27.835 1.00 26.09 125 GLY A O 1
ATOM 990 N N . ILE A 1 146 ? 21.196 15.606 26.723 1.00 22.04 126 ILE A N 1
ATOM 991 C CA . ILE A 1 146 ? 21.811 15.550 25.408 1.00 21.04 126 ILE A CA 1
ATOM 992 C C . ILE A 1 146 ? 22.177 16.964 25.025 1.00 20.07 126 ILE A C 1
ATOM 993 O O . ILE A 1 146 ? 21.362 17.871 25.136 1.00 19.35 126 ILE A O 1
ATOM 998 N N . LYS A 1 147 ? 23.410 17.133 24.565 1.00 20.80 127 LYS A N 1
ATOM 999 C CA . LYS A 1 147 ? 23.862 18.398 24.006 1.00 21.58 127 LYS A CA 1
ATOM 1000 C C . LYS A 1 147 ? 24.586 18.081 22.716 1.00 20.37 127 LYS A C 1
ATOM 1001 O O . LYS A 1 147 ? 25.209 17.031 22.597 1.00 19.43 127 LYS A O 1
ATOM 1007 N N . PRO A 1 148 ? 24.469 18.976 21.725 1.00 20.09 128 PRO A N 1
ATOM 1008 C CA . PRO A 1 148 ? 25.001 18.665 20.400 1.00 20.31 128 PRO A CA 1
ATOM 1009 C C . PRO A 1 148 ? 26.511 18.465 20.387 1.00 19.95 128 PRO A C 1
ATOM 1010 O O . PRO A 1 148 ? 27.018 17.732 19.553 1.00 19.65 128 PRO A O 1
ATOM 1014 N N . GLU A 1 149 ? 27.204 19.097 21.338 1.00 20.45 129 GLU A N 1
ATOM 1015 C CA . GLU A 1 149 ? 28.646 18.930 21.525 1.00 21.12 129 GLU A CA 1
ATOM 1016 C C . GLU A 1 149 ? 29.061 17.486 21.716 1.00 21.32 129 GLU A C 1
ATOM 1017 O O . GLU A 1 149 ? 30.192 17.121 21.394 1.00 21.40 129 GLU A O 1
ATOM 1023 N N . ASN A 1 150 ? 28.139 16.673 22.224 1.00 20.97 130 ASN A N 1
ATOM 1024 C CA . ASN A 1 150 ? 28.412 15.276 22.485 1.00 21.54 130 ASN A CA 1
ATOM 1025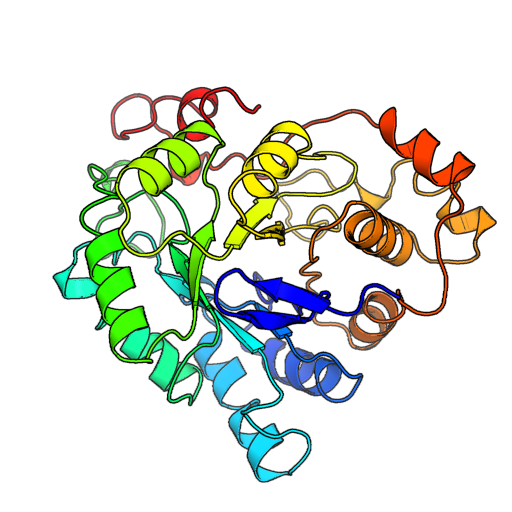 C C . ASN A 1 150 ? 28.051 14.337 21.357 1.00 20.82 130 ASN A C 1
ATOM 1026 O O . ASN A 1 150 ? 28.255 13.151 21.499 1.00 20.99 130 ASN A O 1
ATOM 1031 N N . LEU A 1 151 ? 27.559 14.864 20.237 1.00 19.50 131 LEU A N 1
ATOM 1032 C CA . LEU A 1 151 ? 27.275 14.018 19.074 1.00 19.25 131 LEU A CA 1
ATOM 1033 C C . LEU A 1 151 ? 28.593 13.612 18.424 1.00 19.79 131 LEU A C 1
ATOM 1034 O O . LEU A 1 151 ? 29.549 14.400 18.336 1.00 21.01 131 LEU A O 1
ATOM 1039 N N . LEU A 1 152 ? 28.652 12.366 17.983 1.00 19.48 132 LEU A N 1
ATOM 1040 C CA . LEU A 1 152 ? 29.843 11.807 17.365 1.00 20.26 132 LEU A CA 1
ATOM 1041 C C . LEU A 1 152 ? 29.560 11.272 15.971 1.00 19.96 132 LEU A C 1
ATOM 1042 O O . LEU A 1 152 ? 28.414 10.974 15.619 1.00 19.01 132 LEU A O 1
ATOM 1047 N N . PRO A 1 153 ? 30.612 11.075 15.179 1.00 20.54 133 PRO A N 1
ATOM 1048 C CA . PRO A 1 153 ? 30.399 10.428 13.895 1.00 20.57 133 PRO A CA 1
ATOM 1049 C C . PRO A 1 153 ? 29.755 9.039 14.067 1.00 20.26 133 PRO A C 1
ATOM 1050 O O . PRO A 1 153 ? 29.980 8.362 15.074 1.00 20.49 133 PRO A O 1
ATOM 1054 N N . VAL A 1 154 ? 28.975 8.646 13.073 1.00 20.03 134 VAL A N 1
ATOM 1055 C CA . VAL A 1 154 ? 28.209 7.408 13.110 1.00 20.08 134 VAL A CA 1
ATOM 1056 C C . VAL A 1 154 ? 28.903 6.333 12.277 1.00 20.28 134 VAL A C 1
ATOM 1057 O O . VAL A 1 154 ? 29.529 6.637 11.258 1.00 21.64 134 VAL A O 1
ATOM 1061 N N . ASP A 1 155 ? 28.803 5.079 12.708 1.00 18.70 135 ASP A N 1
ATOM 1062 C CA . ASP A 1 155 ? 29.348 3.962 11.938 1.00 18.75 135 ASP A CA 1
ATOM 1063 C C . ASP A 1 155 ? 28.424 2.772 12.148 1.00 17.61 135 ASP A C 1
ATOM 1064 O O . ASP A 1 155 ? 28.670 1.914 12.996 1.00 16.60 135 ASP A O 1
ATOM 1069 N N . ILE A 1 156 ? 27.338 2.753 11.385 1.00 17.05 136 ILE A N 1
ATOM 1070 C CA . ILE A 1 156 ? 26.340 1.708 11.559 1.00 16.55 136 ILE A CA 1
ATOM 1071 C C . ILE A 1 156 ? 26.892 0.328 11.180 1.00 16.56 136 ILE A C 1
ATOM 1072 O O . ILE A 1 156 ? 26.654 -0.633 11.898 1.00 16.72 136 ILE A O 1
ATOM 1077 N N . PRO A 1 157 ? 27.694 0.222 10.099 1.00 17.56 137 PRO A N 1
ATOM 1078 C CA . PRO A 1 157 ? 28.199 -1.116 9.786 1.00 17.92 137 PRO A CA 1
ATOM 1079 C C . PRO A 1 157 ? 28.992 -1.766 10.916 1.00 17.58 137 PRO A C 1
ATOM 1080 O O . PRO A 1 157 ? 28.823 -2.959 11.178 1.00 18.47 137 PRO A O 1
ATOM 1084 N N . SER A 1 158 ? 29.848 -0.995 11.578 1.00 17.75 138 SER A N 1
ATOM 1085 C CA A SER A 1 158 ? 30.642 -1.507 12.683 0.50 18.06 138 SER A CA 1
ATOM 1086 C CA B SER A 1 158 ? 30.643 -1.540 12.677 0.50 17.77 138 SER A CA 1
ATOM 1087 C C . SER A 1 158 ? 29.752 -1.913 13.867 1.00 17.11 138 SER A C 1
ATOM 1088 O O . SER A 1 158 ? 29.916 -2.971 14.469 1.00 17.22 138 SER A O 1
ATOM 1093 N N . THR A 1 159 ? 28.812 -1.045 14.223 1.00 16.01 139 THR A N 1
ATOM 1094 C CA . THR A 1 159 ? 27.881 -1.335 15.319 1.00 15.19 139 THR A CA 1
ATOM 1095 C C . THR A 1 159 ? 27.043 -2.566 14.997 1.00 15.02 139 THR A C 1
ATOM 1096 O O . THR A 1 159 ? 26.840 -3.424 15.852 1.00 15.33 139 THR A O 1
ATOM 1100 N N . TRP A 1 160 ? 26.601 -2.680 13.756 1.00 14.78 140 TRP A N 1
ATOM 1101 C CA . TRP A 1 160 ? 25.766 -3.810 13.371 1.00 15.00 140 TRP A CA 1
ATOM 1102 C C . TRP A 1 160 ? 26.564 -5.109 13.479 1.00 15.41 140 TRP A C 1
ATOM 1103 O O . TRP A 1 160 ? 26.038 -6.134 13.904 1.00 15.61 140 TRP A O 1
ATOM 1114 N N . LYS A 1 161 ? 27.841 -5.090 13.104 1.00 16.69 141 LYS A N 1
ATOM 1115 C CA . LYS A 1 161 ? 28.666 -6.286 13.280 1.00 17.41 141 LYS A CA 1
ATOM 1116 C C . LYS A 1 161 ? 28.708 -6.723 14.753 1.00 16.97 141 LYS A C 1
ATOM 1117 O O . LYS A 1 161 ? 28.642 -7.905 15.056 1.00 16.46 141 LYS A O 1
ATOM 1123 N N . ALA A 1 162 ? 28.767 -5.761 15.667 1.00 15.91 142 ALA A N 1
ATOM 1124 C CA . ALA A 1 162 ? 28.721 -6.104 17.080 1.00 15.97 142 ALA A CA 1
ATOM 1125 C C . ALA A 1 162 ? 27.342 -6.670 17.461 1.00 15.51 142 ALA A C 1
ATOM 1126 O O . ALA A 1 162 ? 27.271 -7.610 18.238 1.00 16.32 142 ALA A O 1
ATOM 1128 N N . MET A 1 163 ? 26.254 -6.111 16.911 1.00 14.68 143 MET A N 1
ATOM 1129 C CA . MET A 1 163 ? 24.912 -6.679 17.107 1.00 14.67 143 MET A CA 1
ATOM 1130 C C . MET A 1 163 ? 24.851 -8.113 16.580 1.00 14.81 143 MET A C 1
ATOM 1131 O O . MET A 1 163 ? 24.253 -8.986 17.200 1.00 14.04 143 MET A O 1
ATOM 1136 N N . GLU A 1 164 ? 25.462 -8.361 15.424 1.00 15.10 144 GLU A N 1
ATOM 1137 C CA . GLU A 1 164 ? 25.483 -9.702 14.820 1.00 15.94 144 GLU A CA 1
ATOM 1138 C C . GLU A 1 164 ? 26.162 -10.725 15.730 1.00 16.20 144 GLU A C 1
ATOM 1139 O O . GLU A 1 164 ? 25.718 -11.859 15.813 1.00 17.13 144 GLU A O 1
ATOM 1145 N N . ALA A 1 165 ? 27.186 -10.305 16.457 1.00 17.00 145 ALA A N 1
ATOM 1146 C CA . ALA A 1 165 ? 27.822 -11.206 17.420 1.00 17.77 145 ALA A CA 1
ATOM 1147 C C . ALA A 1 165 ? 26.879 -11.574 18.568 1.00 17.84 145 ALA A C 1
ATOM 1148 O O . ALA A 1 165 ? 26.898 -12.701 19.057 1.00 17.97 145 ALA A O 1
ATOM 1150 N N . LEU A 1 166 ? 26.035 -10.625 18.987 1.00 16.71 146 LEU A N 1
ATOM 1151 C CA . LEU A 1 166 ? 25.037 -10.878 20.041 1.00 16.30 146 LEU A CA 1
ATOM 1152 C C . LEU A 1 166 ? 23.954 -11.834 19.569 1.00 15.42 146 LEU A C 1
ATOM 1153 O O . LEU A 1 166 ? 23.473 -12.684 20.323 1.00 15.74 146 LEU A O 1
ATOM 1158 N N . TYR A 1 167 ? 23.581 -11.720 18.294 1.00 15.02 147 TYR A N 1
ATOM 1159 C CA . TYR A 1 167 ? 22.670 -12.662 17.665 1.00 15.99 147 TYR A CA 1
ATOM 1160 C C . TYR A 1 167 ? 23.316 -14.045 17.580 1.00 16.56 147 TYR A C 1
ATOM 1161 O O . TYR A 1 167 ? 22.712 -15.037 17.967 1.00 17.02 147 TYR A O 1
ATOM 1170 N N . ASP A 1 168 ? 24.554 -14.106 17.091 1.00 17.45 148 ASP A N 1
ATOM 1171 C CA . ASP A 1 168 ? 25.247 -15.386 16.940 1.00 18.54 148 ASP A CA 1
ATOM 1172 C C . ASP A 1 168 ? 25.321 -16.156 18.262 1.00 18.97 148 ASP A C 1
ATOM 1173 O O . ASP A 1 168 ? 25.227 -17.386 18.285 1.00 19.40 148 ASP A O 1
ATOM 1178 N N . SER A 1 169 ? 25.520 -15.438 19.365 1.00 18.01 149 SER A N 1
ATOM 1179 C CA . SER A 1 169 ? 25.691 -16.079 20.666 1.00 19.01 149 SER A CA 1
ATOM 1180 C C . SER A 1 169 ? 24.384 -16.383 21.372 1.00 18.47 149 SER A C 1
ATOM 1181 O O . SER A 1 169 ? 24.391 -17.015 22.432 1.00 19.71 149 SER A O 1
ATOM 1184 N N . GLY A 1 170 ? 23.267 -15.925 20.821 1.00 17.49 150 GLY A N 1
ATOM 1185 C CA . GLY A 1 170 ? 21.968 -16.152 21.455 1.00 17.31 150 GLY A CA 1
ATOM 1186 C C . GLY A 1 170 ? 21.579 -15.159 22.545 1.00 16.47 150 GLY A C 1
ATOM 1187 O O . GLY A 1 170 ? 20.508 -15.272 23.121 1.00 17.30 150 GLY A O 1
ATOM 1188 N N . LYS A 1 171 ? 22.432 -14.182 22.817 1.00 15.68 151 LYS A N 1
ATOM 1189 C CA . LYS A 1 171 ? 22.096 -13.139 23.781 1.00 15.24 151 LYS A CA 1
ATOM 1190 C C . LYS A 1 171 ? 20.903 -12.298 23.286 1.00 14.23 151 LYS A C 1
ATOM 1191 O O . LYS A 1 171 ? 20.126 -11.791 24.096 1.00 13.84 151 LYS A O 1
ATOM 1197 N N . ALA A 1 172 ? 20.825 -12.090 21.965 1.00 14.25 152 ALA A N 1
ATOM 1198 C CA . ALA A 1 172 ? 19.689 -11.435 21.325 1.00 13.60 152 ALA A CA 1
ATOM 1199 C C . ALA A 1 172 ? 19.164 -12.404 20.277 1.00 13.95 152 ALA A C 1
ATOM 1200 O O . ALA A 1 172 ? 19.851 -12.686 19.301 1.00 15.41 152 ALA A O 1
ATOM 1202 N N . ARG A 1 173 ? 17.974 -12.950 20.463 1.00 13.84 153 ARG A N 1
ATOM 1203 C CA . ARG A 1 173 ? 17.502 -13.987 19.527 1.00 13.87 153 ARG A CA 1
ATOM 1204 C C . ARG A 1 173 ? 17.134 -13.420 18.164 1.00 13.46 153 ARG A C 1
ATOM 1205 O O . ARG A 1 173 ? 17.103 -14.139 17.180 1.00 14.43 153 ARG A O 1
ATOM 1213 N N . ALA A 1 174 ? 16.841 -12.129 18.134 1.00 12.73 154 ALA A N 1
ATOM 1214 C CA . ALA A 1 174 ? 16.679 -11.362 16.895 1.00 12.11 154 ALA A CA 1
ATOM 1215 C C . ALA A 1 174 ? 17.324 -10.006 17.129 1.00 11.61 154 ALA A C 1
ATOM 1216 O O . ALA A 1 174 ? 17.320 -9.499 18.263 1.00 12.06 154 ALA A O 1
ATOM 1218 N N . ILE A 1 175 ? 17.856 -9.421 16.064 1.00 11.80 155 ILE A N 1
ATOM 1219 C CA . ILE A 1 175 ? 18.410 -8.081 16.101 1.00 11.39 155 ILE A CA 1
ATOM 1220 C C . ILE A 1 175 ? 17.720 -7.220 15.061 1.00 11.09 155 ILE A C 1
ATOM 1221 O O . ILE A 1 175 ? 17.286 -7.715 14.023 1.00 11.76 155 ILE A O 1
ATOM 1226 N N . GLY A 1 176 ? 17.602 -5.927 15.344 1.00 11.09 156 GLY A N 1
ATOM 1227 C CA . GLY A 1 176 ? 16.968 -5.028 14.408 1.00 10.76 156 GLY A CA 1
ATOM 1228 C C . GLY A 1 176 ? 17.397 -3.601 14.639 1.00 9.63 156 GLY A C 1
ATOM 1229 O O . GLY A 1 176 ? 18.364 -3.324 15.351 1.00 10.27 156 GLY A O 1
ATOM 1230 N N . VAL A 1 177 ? 16.657 -2.685 14.030 1.00 9.95 157 VAL A N 1
ATOM 1231 C CA . VAL A 1 177 ? 16.967 -1.271 14.081 1.00 10.52 157 VAL A CA 1
ATOM 1232 C C . VAL A 1 177 ? 15.714 -0.488 14.436 1.00 9.49 157 VAL A C 1
ATOM 1233 O O . VAL A 1 177 ? 14.602 -1.015 14.425 1.00 10.08 157 VAL A O 1
ATOM 1237 N N . SER A 1 178 ? 15.912 0.792 14.710 1.00 9.68 158 SER A N 1
ATOM 1238 C CA . SER A 1 178 ? 14.807 1.679 14.995 1.00 9.63 158 SER A CA 1
ATOM 1239 C C . SER A 1 178 ? 15.142 3.051 14.438 1.00 8.97 158 SER A C 1
ATOM 1240 O O . SER A 1 178 ? 16.307 3.467 14.444 1.00 10.08 158 SER A O 1
ATOM 1243 N N . ASN A 1 179 ? 14.126 3.783 13.975 1.00 9.21 159 ASN A N 1
ATOM 1244 C CA . ASN A 1 179 ? 14.323 5.107 13.423 1.00 9.62 159 ASN A CA 1
ATOM 1245 C C . ASN A 1 179 ? 15.238 5.129 12.219 1.00 10.38 159 ASN A C 1
ATOM 1246 O O . ASN A 1 179 ? 15.934 6.125 11.982 1.00 10.96 159 ASN A O 1
ATOM 1251 N N . PHE A 1 180 ? 15.212 4.057 11.416 1.00 10.25 160 PHE A N 1
ATOM 1252 C CA . PHE A 1 180 ? 15.963 4.015 10.152 1.00 11.28 160 PHE A CA 1
ATOM 1253 C C . PHE A 1 180 ? 15.041 4.359 8.989 1.00 10.85 160 PHE A C 1
ATOM 1254 O O . PHE A 1 180 ? 14.024 3.687 8.777 1.00 11.01 160 PHE A O 1
ATOM 1262 N N . SER A 1 181 ? 15.412 5.378 8.229 1.00 11.72 161 SER A N 1
ATOM 1263 C CA . SER A 1 181 ? 14.740 5.710 6.974 1.00 11.67 161 SER A CA 1
ATOM 1264 C C . SER A 1 181 ? 14.868 4.553 5.969 1.00 12.46 161 SER A C 1
ATOM 1265 O O . SER A 1 181 ? 15.664 3.639 6.141 1.00 12.64 161 SER A O 1
ATOM 1268 N N . THR A 1 182 ? 14.099 4.616 4.888 1.00 12.62 162 THR A N 1
ATOM 1269 C CA . THR A 1 182 ? 14.212 3.599 3.847 1.00 13.43 162 THR A CA 1
ATOM 1270 C C . THR A 1 182 ? 15.674 3.503 3.387 1.00 13.91 162 THR A C 1
ATOM 1271 O O . THR A 1 182 ? 16.217 2.416 3.236 1.00 14.38 162 THR A O 1
ATOM 1275 N N . LYS A 1 183 ? 16.316 4.646 3.143 1.00 14.52 163 LYS A N 1
ATOM 1276 C CA . LYS A 1 183 ? 17.693 4.649 2.662 1.00 15.92 163 LYS A CA 1
ATOM 1277 C C . LYS A 1 183 ? 18.658 4.013 3.673 1.00 15.13 163 LYS A C 1
ATOM 1278 O O . LYS A 1 183 ? 19.509 3.202 3.309 1.00 15.59 163 LYS A O 1
ATOM 1284 N N . LYS A 1 184 ? 18.545 4.383 4.947 1.00 13.92 164 LYS A N 1
ATOM 1285 C CA . LYS A 1 184 ? 19.454 3.830 5.941 1.00 14.20 164 LYS A CA 1
ATOM 1286 C C . LYS A 1 184 ? 19.246 2.330 6.112 1.00 13.65 164 LYS A C 1
ATOM 1287 O O . LYS A 1 184 ? 20.204 1.580 6.261 1.00 14.40 164 LYS A O 1
ATOM 1293 N N . LEU A 1 185 ? 17.997 1.878 6.081 1.00 13.32 165 LEU A N 1
ATOM 1294 C CA . LEU A 1 185 ? 17.739 0.442 6.142 1.00 13.27 165 LEU A CA 1
ATOM 1295 C C . LEU A 1 185 ? 18.277 -0.280 4.895 1.00 13.57 165 LEU A C 1
ATOM 1296 O O . LEU A 1 185 ? 18.911 -1.333 5.007 1.00 14.30 165 LEU A O 1
ATOM 1301 N N . ALA A 1 186 ? 18.038 0.292 3.717 1.00 14.16 166 ALA A N 1
ATOM 1302 C CA . ALA A 1 186 ? 18.545 -0.275 2.468 1.00 15.10 166 ALA A CA 1
ATOM 1303 C C . ALA A 1 186 ? 20.062 -0.397 2.512 1.00 15.44 166 ALA A C 1
ATOM 1304 O O . ALA A 1 186 ? 20.638 -1.419 2.123 1.00 16.71 166 ALA A O 1
ATOM 1306 N N . ASP A 1 187 ? 20.727 0.651 2.975 1.00 15.90 167 ASP A N 1
ATOM 1307 C CA . ASP A 1 187 ? 22.192 0.648 3.032 1.00 17.37 167 ASP A CA 1
ATOM 1308 C C . ASP A 1 187 ? 22.711 -0.442 3.966 1.00 17.21 167 ASP A C 1
ATOM 1309 O O . ASP A 1 187 ? 23.717 -1.088 3.690 1.00 18.53 167 ASP A O 1
ATOM 1314 N N . LEU A 1 188 ? 22.038 -0.636 5.096 1.00 16.32 168 LEU A N 1
ATOM 1315 C CA . LEU A 1 188 ? 22.447 -1.673 6.026 1.00 16.58 168 LEU A CA 1
ATOM 1316 C C . LEU A 1 188 ? 22.194 -3.054 5.442 1.00 16.81 168 LEU A C 1
ATOM 1317 O O . LEU A 1 188 ? 23.048 -3.937 5.517 1.00 17.11 168 LEU A O 1
ATOM 1322 N N . LEU A 1 189 ? 21.018 -3.255 4.860 1.00 16.53 169 LEU A N 1
ATOM 1323 C CA . LEU A 1 189 ? 20.688 -4.553 4.241 1.00 17.25 169 LEU A CA 1
ATOM 1324 C C . LEU A 1 189 ? 21.657 -4.980 3.154 1.00 19.04 169 LEU A C 1
ATOM 1325 O O . LEU A 1 189 ? 21.948 -6.158 3.030 1.00 19.39 169 LEU A O 1
ATOM 1330 N N . GLU A 1 190 ? 22.133 -4.024 2.367 1.00 20.10 170 GLU A N 1
ATOM 1331 C CA . GLU A 1 190 ? 23.056 -4.334 1.268 1.00 22.66 170 GLU A CA 1
ATOM 1332 C C . GLU A 1 190 ? 24.310 -5.038 1.759 1.00 23.49 170 GLU A C 1
ATOM 1333 O O . GLU A 1 190 ? 24.866 -5.881 1.032 1.00 25.26 170 GLU A O 1
ATOM 1339 N N . LEU A 1 191 ? 24.774 -4.712 2.963 1.00 23.42 171 LEU A N 1
ATOM 1340 C CA . LEU A 1 191 ? 26.066 -5.239 3.441 1.00 24.91 171 LEU A CA 1
ATOM 1341 C C . LEU A 1 191 ? 26.001 -6.182 4.643 1.00 23.53 171 LEU A C 1
ATOM 1342 O O . LEU A 1 191 ? 26.933 -6.941 4.881 1.00 24.11 171 LEU A O 1
ATOM 1347 N N . ALA A 1 192 ? 24.896 -6.173 5.369 1.00 21.49 172 ALA A N 1
ATOM 1348 C CA . ALA A 1 192 ? 24.765 -6.991 6.561 1.00 20.61 172 ALA A CA 1
ATOM 1349 C C . ALA A 1 192 ? 24.756 -8.485 6.252 1.00 20.65 172 ALA A C 1
ATOM 1350 O O . ALA A 1 192 ? 24.151 -8.916 5.274 1.00 21.35 172 ALA A O 1
ATOM 1352 N N . ARG A 1 193 ? 25.402 -9.272 7.109 1.00 19.81 173 ARG A N 1
ATOM 1353 C CA . ARG A 1 193 ? 25.272 -10.725 7.077 1.00 20.68 173 ARG A CA 1
ATOM 1354 C C . ARG A 1 193 ? 23.900 -11.161 7.591 1.00 19.96 173 ARG A C 1
ATOM 1355 O O . ARG A 1 193 ? 23.225 -11.976 6.969 1.00 21.24 173 ARG A O 1
ATOM 1363 N N . VAL A 1 194 ? 23.511 -10.618 8.743 1.00 18.69 174 VAL A N 1
ATOM 1364 C CA . VAL A 1 194 ? 22.214 -10.899 9.357 1.00 17.81 174 VAL A CA 1
ATOM 1365 C C . VAL A 1 194 ? 21.309 -9.713 9.057 1.00 17.05 174 VAL A C 1
ATOM 1366 O O . VAL A 1 194 ? 21.580 -8.607 9.514 1.00 17.11 174 VAL A O 1
ATOM 1370 N N . PRO A 1 195 ? 20.224 -9.923 8.297 1.00 16.44 175 PRO A N 1
ATOM 1371 C CA . PRO A 1 195 ? 19.361 -8.779 7.992 1.00 15.96 175 PRO A CA 1
ATOM 1372 C C . PRO A 1 195 ? 18.586 -8.360 9.242 1.00 14.46 175 PRO A C 1
ATOM 1373 O O . PRO A 1 195 ? 18.185 -9.217 10.032 1.00 15.32 175 PRO A O 1
ATOM 1377 N N . PRO A 1 196 ? 18.375 -7.053 9.440 1.00 13.34 176 PRO A N 1
ATOM 1378 C CA . PRO A 1 196 ? 17.502 -6.666 10.546 1.00 13.32 176 PRO A CA 1
ATOM 1379 C C . PRO A 1 196 ? 16.156 -7.390 10.516 1.00 12.88 176 PRO A C 1
ATOM 1380 O O . PRO A 1 196 ? 15.551 -7.528 9.455 1.00 13.66 176 PRO A O 1
ATOM 1384 N N . ALA A 1 197 ? 15.697 -7.842 11.681 1.00 11.51 177 ALA A N 1
ATOM 1385 C CA . ALA A 1 197 ? 14.403 -8.512 11.766 1.00 10.95 177 ALA A CA 1
ATOM 1386 C C . ALA A 1 197 ? 13.243 -7.512 11.802 1.00 10.64 177 ALA A C 1
ATOM 1387 O O . ALA A 1 197 ? 12.136 -7.814 11.366 1.00 11.05 177 ALA A O 1
ATOM 1389 N N . VAL A 1 198 ? 13.495 -6.359 12.412 1.00 10.46 178 VAL A N 1
ATOM 1390 C CA . VAL A 1 198 ? 12.501 -5.340 12.703 1.00 10.01 178 VAL A CA 1
ATOM 1391 C C . VAL A 1 198 ? 13.121 -3.977 12.459 1.00 9.99 178 VAL A C 1
ATOM 1392 O O . VAL A 1 198 ? 14.309 -3.772 12.726 1.00 10.43 178 VAL A O 1
ATOM 1396 N N . ASN A 1 199 ? 12.293 -3.051 11.975 1.00 9.71 179 ASN A N 1
ATOM 1397 C CA . ASN A 1 199 ? 12.570 -1.615 12.005 1.00 9.82 179 ASN A CA 1
ATOM 1398 C C . ASN A 1 199 ? 11.413 -0.991 12.779 1.00 9.41 179 ASN A C 1
ATOM 1399 O O . ASN A 1 199 ? 10.274 -1.016 12.320 1.00 10.11 179 ASN A O 1
ATOM 1404 N N . GLN A 1 200 ? 11.694 -0.517 13.992 1.00 8.98 180 GLN A N 1
ATOM 1405 C CA . GLN A 1 200 ? 10.691 0.076 14.865 1.00 9.02 180 GLN A CA 1
ATOM 1406 C C . GLN A 1 200 ? 10.689 1.584 14.633 1.00 8.94 180 GLN A C 1
ATOM 1407 O O . GLN A 1 200 ? 11.697 2.269 14.823 1.00 9.71 180 GLN A O 1
ATOM 1413 N N . VAL A 1 201 ? 9.541 2.101 14.209 1.00 8.89 181 VAL A N 1
ATOM 1414 C CA . VAL A 1 201 ? 9.406 3.482 13.774 1.00 9.27 181 VAL A CA 1
ATOM 1415 C C . VAL A 1 201 ? 8.054 4.051 14.205 1.00 9.32 181 VAL A C 1
ATOM 1416 O O . VAL A 1 201 ? 7.095 3.320 14.423 1.00 9.15 181 VAL A O 1
ATOM 1420 N N . GLU A 1 202 ? 7.974 5.376 14.276 1.00 9.68 182 GLU A N 1
ATOM 1421 C CA . GLU A 1 202 ? 6.705 6.048 14.506 1.00 9.87 182 GLU A CA 1
ATOM 1422 C C . GLU A 1 202 ? 5.729 5.645 13.417 1.00 9.90 182 GLU A C 1
ATOM 1423 O O . GLU A 1 202 ? 6.019 5.822 12.214 1.00 10.21 182 GLU A O 1
ATOM 1429 N N . CYS A 1 203 ? 4.541 5.181 13.805 1.00 9.54 183 CYS A N 1
ATOM 1430 C CA . CYS A 1 203 ? 3.549 4.892 12.796 1.00 10.07 183 CYS A CA 1
ATOM 1431 C C . CYS A 1 203 ? 2.160 4.868 13.403 1.00 9.82 183 CYS A C 1
ATOM 1432 O O . CYS A 1 203 ? 1.927 4.201 14.405 1.00 9.77 183 CYS A O 1
ATOM 1435 N N . HIS A 1 204 ? 1.255 5.636 12.805 1.00 10.10 184 HIS A N 1
ATOM 1436 C CA . HIS A 1 204 ? -0.113 5.829 13.284 1.00 10.18 184 HIS A CA 1
ATOM 1437 C C . HIS A 1 204 ? -0.889 6.453 12.121 1.00 10.81 184 HIS A C 1
ATOM 1438 O O . HIS A 1 204 ? -0.317 6.722 11.063 1.00 10.70 184 HIS A O 1
ATOM 1445 N N . PRO A 1 205 ? -2.193 6.682 12.284 1.00 11.00 185 PRO A N 1
ATOM 1446 C CA . PRO A 1 205 ? -2.934 7.151 11.103 1.00 11.68 185 PRO A CA 1
ATOM 1447 C C . PRO A 1 205 ? -2.481 8.486 10.517 1.00 12.04 185 PRO A C 1
ATOM 1448 O O . PRO A 1 205 ? -2.735 8.737 9.346 1.00 12.70 185 PRO A O 1
ATOM 1452 N N . SER A 1 206 ? -1.815 9.320 11.310 1.00 12.04 186 SER A N 1
ATOM 1453 C CA . SER A 1 206 ? -1.293 10.579 10.824 1.00 13.22 186 SER A CA 1
ATOM 1454 C C . SER A 1 206 ? 0.163 10.491 10.309 1.00 12.48 186 SER A C 1
ATOM 1455 O O . SER A 1 206 ? 0.738 11.500 9.884 1.00 13.74 186 SER A O 1
ATOM 1458 N N . TRP A 1 207 ? 0.750 9.289 10.317 1.00 12.00 187 TRP A N 1
ATOM 1459 C CA . TRP A 1 207 ? 2.098 9.072 9.799 1.00 11.98 187 TRP A CA 1
ATOM 1460 C C . TRP A 1 207 ? 2.189 7.614 9.379 1.00 12.24 187 TRP A C 1
ATOM 1461 O O . TRP A 1 207 ? 2.642 6.756 10.119 1.00 11.34 187 TRP A O 1
ATOM 1472 N N . ARG A 1 208 ? 1.694 7.352 8.187 1.00 12.43 188 ARG A N 1
ATOM 1473 C CA . ARG A 1 208 ? 1.327 6.013 7.759 1.00 12.72 188 ARG A CA 1
ATOM 1474 C C . ARG A 1 208 ? 2.499 5.121 7.366 1.00 12.31 188 ARG A C 1
ATOM 1475 O O . ARG A 1 208 ? 2.366 3.903 7.380 1.00 12.75 188 ARG A O 1
ATOM 1483 N N . GLN A 1 209 ? 3.611 5.733 6.961 1.00 11.91 189 GLN A N 1
ATOM 1484 C CA . GLN A 1 209 ? 4.829 4.997 6.622 1.00 12.57 189 GLN A CA 1
ATOM 1485 C C . GLN A 1 209 ? 4.628 3.963 5.517 1.00 13.35 189 GLN A C 1
ATOM 1486 O O . GLN A 1 209 ? 5.280 2.923 5.500 1.00 13.61 189 GLN A O 1
ATOM 1492 N N . THR A 1 210 ? 3.778 4.261 4.546 1.00 13.82 190 THR A N 1
ATOM 1493 C CA . THR A 1 210 ? 3.524 3.265 3.502 1.00 15.49 190 THR A CA 1
ATOM 1494 C C . THR A 1 210 ? 4.770 2.961 2.658 1.00 14.12 190 THR A C 1
ATOM 1495 O O . THR A 1 210 ? 4.998 1.820 2.293 1.00 14.53 190 THR A O 1
ATOM 1499 N N . LYS A 1 211 ? 5.582 3.972 2.366 1.00 14.26 191 LYS A N 1
ATOM 1500 C CA . LYS A 1 211 ? 6.800 3.777 1.577 1.00 14.24 191 LYS A CA 1
ATOM 1501 C C . LYS A 1 211 ? 7.759 2.830 2.287 1.00 13.28 191 LYS A C 1
ATOM 1502 O O . LYS A 1 211 ? 8.202 1.829 1.721 1.00 13.53 191 LYS A O 1
ATOM 1508 N N . LEU A 1 212 ? 8.070 3.148 3.535 1.00 12.82 192 LEU A N 1
ATOM 1509 C CA . LEU A 1 212 ? 8.984 2.326 4.305 1.00 12.09 192 LEU A CA 1
ATOM 1510 C C . LEU A 1 212 ? 8.425 0.920 4.539 1.00 12.26 192 LEU A C 1
ATOM 1511 O O . LEU A 1 212 ? 9.150 -0.070 4.428 1.00 12.21 192 LEU A O 1
ATOM 1516 N N . GLN A 1 213 ? 7.126 0.815 4.810 1.00 12.36 193 GLN A N 1
ATOM 1517 C CA . GLN A 1 213 ? 6.531 -0.489 5.030 1.00 12.45 193 GLN A CA 1
ATOM 1518 C C . GLN A 1 213 ? 6.632 -1.380 3.809 1.00 12.90 193 GLN A C 1
ATOM 1519 O O . GLN A 1 213 ? 6.921 -2.567 3.919 1.00 13.33 193 GLN A O 1
ATOM 1525 N N . GLU A 1 214 ? 6.386 -0.807 2.643 1.00 13.67 194 GLU A N 1
ATOM 1526 C CA . GLU A 1 214 ? 6.476 -1.554 1.401 1.00 14.38 194 GLU A CA 1
ATOM 1527 C C . GLU A 1 214 ? 7.893 -2.076 1.180 1.00 12.84 194 GLU A C 1
ATOM 1528 O O . GLU A 1 214 ? 8.109 -3.227 0.807 1.00 13.79 194 GLU A O 1
ATOM 1534 N N . PHE A 1 215 ? 8.872 -1.210 1.401 1.00 12.67 195 PHE A N 1
ATOM 1535 C CA . PHE A 1 215 ? 10.265 -1.608 1.275 1.00 11.98 195 PHE A CA 1
ATOM 1536 C C . PHE A 1 215 ? 10.610 -2.725 2.272 1.00 12.47 195 PHE A C 1
ATOM 1537 O O . PHE A 1 215 ? 11.215 -3.730 1.913 1.00 12.88 195 PHE A O 1
ATOM 1545 N N . CYS A 1 216 ? 10.222 -2.524 3.530 1.00 12.70 196 CYS A N 1
ATOM 1546 C CA . CYS A 1 216 ? 10.457 -3.527 4.556 1.00 12.83 196 CYS A CA 1
ATOM 1547 C C . CYS A 1 216 ? 9.874 -4.878 4.148 1.00 13.73 196 CYS A C 1
ATOM 1548 O O . CYS A 1 216 ? 10.560 -5.897 4.218 1.00 14.07 196 CYS A O 1
ATOM 1551 N N . LYS A 1 217 ? 8.617 -4.875 3.705 1.00 14.29 197 LYS A N 1
ATOM 1552 C CA . LYS A 1 217 ? 7.936 -6.106 3.284 1.00 15.74 197 LYS A CA 1
ATOM 1553 C C . LYS A 1 217 ? 8.740 -6.817 2.184 1.00 15.58 197 LYS A C 1
ATOM 1554 O O . LYS A 1 217 ? 8.978 -8.029 2.260 1.00 15.86 197 LYS A O 1
ATOM 1560 N N . SER A 1 218 ? 9.183 -6.052 1.182 1.00 15.01 198 SER A N 1
ATOM 1561 C CA A SER A 1 218 ? 9.943 -6.604 0.055 0.50 15.11 198 SER A CA 1
ATOM 1562 C CA B SER A 1 218 ? 9.918 -6.636 0.067 0.50 15.80 198 SER A CA 1
ATOM 1563 C C . SER A 1 218 ? 11.236 -7.266 0.521 1.00 15.18 198 SER A C 1
ATOM 1564 O O . SER A 1 218 ? 11.725 -8.205 -0.107 1.00 16.42 198 SER A O 1
ATOM 1569 N N . LYS A 1 219 ? 11.807 -6.770 1.617 1.00 14.18 199 LYS A N 1
ATOM 1570 C CA . LYS A 1 219 ? 13.061 -7.272 2.131 1.00 14.28 199 LYS A CA 1
ATOM 1571 C C . LYS A 1 219 ? 12.917 -8.266 3.294 1.00 13.92 199 LYS A C 1
ATOM 1572 O O . LYS A 1 219 ? 13.922 -8.720 3.826 1.00 15.41 199 LYS A O 1
ATOM 1578 N N . GLY A 1 220 ? 11.689 -8.562 3.704 1.00 14.11 200 GLY A N 1
ATOM 1579 C CA . GLY A 1 220 ? 11.446 -9.465 4.812 1.00 13.62 200 GLY A CA 1
ATOM 1580 C C . GLY A 1 220 ? 11.699 -8.889 6.190 1.00 13.25 200 GLY A C 1
ATOM 1581 O O . GLY A 1 220 ? 11.875 -9.654 7.139 1.00 13.91 200 GLY A O 1
ATOM 1582 N N . VAL A 1 221 ? 11.695 -7.561 6.298 1.00 12.28 201 VAL A N 1
ATOM 1583 C CA . VAL A 1 221 ? 11.856 -6.850 7.567 1.00 11.81 201 VAL A CA 1
ATOM 1584 C C . VAL A 1 221 ? 10.466 -6.472 8.063 1.00 11.96 201 VAL A C 1
ATOM 1585 O O . VAL A 1 221 ? 9.642 -5.957 7.302 1.00 12.64 201 VAL A O 1
ATOM 1589 N N . HIS A 1 222 ? 10.202 -6.734 9.335 1.00 10.85 202 HIS A N 1
ATOM 1590 C CA . HIS A 1 222 ? 8.934 -6.360 9.946 1.00 10.93 202 HIS A CA 1
ATOM 1591 C C . HIS A 1 222 ? 8.976 -4.916 10.425 1.00 10.19 202 HIS A C 1
ATOM 1592 O O . HIS A 1 222 ? 9.937 -4.504 11.069 1.00 10.77 202 HIS A O 1
ATOM 1599 N N . LEU A 1 223 ? 7.947 -4.140 10.117 1.00 10.46 203 LEU A N 1
ATOM 1600 C CA . LEU A 1 223 ? 7.802 -2.780 10.636 1.00 10.10 203 LEU A CA 1
ATOM 1601 C C . LEU A 1 223 ? 6.973 -2.833 11.908 1.00 9.75 203 LEU A C 1
ATOM 1602 O O . LEU A 1 223 ? 5.875 -3.405 11.907 1.00 10.56 203 LEU A O 1
ATOM 1607 N N . SER A 1 224 ? 7.505 -2.238 12.972 1.00 9.55 204 SER A N 1
ATOM 1608 C CA . SER A 1 224 ? 6.836 -2.198 14.264 1.00 10.14 204 SER A CA 1
ATOM 1609 C C . SER A 1 224 ? 6.565 -0.753 14.643 1.00 9.45 204 SER A C 1
ATOM 1610 O O . SER A 1 224 ? 7.482 0.078 14.595 1.00 9.94 204 SER A O 1
ATOM 1613 N N . ALA A 1 225 ? 5.307 -0.430 14.960 1.00 9.16 205 ALA A N 1
ATOM 1614 C CA . ALA A 1 225 ? 4.876 0.950 15.183 1.00 9.03 205 ALA A CA 1
ATOM 1615 C C . ALA A 1 225 ? 4.989 1.406 16.621 1.00 9.59 205 ALA A C 1
ATOM 1616 O O . ALA A 1 225 ? 4.252 0.937 17.496 1.00 9.90 205 ALA A O 1
ATOM 1618 N N . TYR A 1 226 ? 5.881 2.359 16.843 1.00 8.98 206 TYR A N 1
ATOM 1619 C CA . TYR A 1 226 ? 5.879 3.117 18.063 1.00 9.25 206 TYR A CA 1
ATOM 1620 C C . TYR A 1 226 ? 4.945 4.320 17.988 1.00 9.84 206 TYR A C 1
ATOM 1621 O O . TYR A 1 226 ? 4.514 4.725 16.919 1.00 9.74 206 TYR A O 1
ATOM 1630 N N . SER A 1 227 ? 4.612 4.876 19.149 1.00 9.85 207 SER A N 1
ATOM 1631 C CA . SER A 1 227 ? 3.620 5.950 19.272 1.00 9.60 207 SER A CA 1
ATOM 1632 C C . SER A 1 227 ? 2.360 5.689 18.432 1.00 10.02 207 SER A C 1
ATOM 1633 O O . SER A 1 227 ? 1.904 6.578 17.707 1.00 10.38 207 SER A O 1
ATOM 1636 N N . PRO A 1 228 ? 1.771 4.482 18.556 1.00 9.57 208 PRO A N 1
ATOM 1637 C CA . PRO A 1 228 ? 0.613 4.163 17.712 1.00 10.00 208 PRO A CA 1
ATOM 1638 C C . PRO A 1 228 ? -0.644 4.960 18.043 1.00 10.12 208 PRO A C 1
ATOM 1639 O O . PRO A 1 228 ? -1.578 4.954 17.244 1.00 10.83 208 PRO A O 1
ATOM 1643 N N . LEU A 1 229 ? -0.681 5.615 19.207 1.00 9.95 209 LEU A N 1
ATOM 1644 C CA . LEU A 1 229 ? -1.768 6.492 19.579 1.00 10.67 209 LEU A CA 1
ATOM 1645 C C . LEU A 1 229 ? -1.410 7.960 19.357 1.00 11.09 209 LEU A C 1
ATOM 1646 O O . LEU A 1 229 ? -2.168 8.853 19.735 1.00 12.45 209 LEU A O 1
ATOM 1651 N N . GLY A 1 230 ? -0.232 8.213 18.794 1.00 11.06 210 GLY A N 1
ATOM 1652 C CA . GLY A 1 230 ? 0.280 9.563 18.668 1.00 12.00 210 GLY A CA 1
ATOM 1653 C C . GLY A 1 230 ? 0.854 10.139 19.947 1.00 12.63 210 GLY A C 1
ATOM 1654 O O . GLY A 1 230 ? 1.020 11.355 20.051 1.00 13.55 210 GLY A O 1
ATOM 1655 N N . SER A 1 231 ? 1.181 9.281 20.918 1.00 11.57 211 SER A N 1
ATOM 1656 C CA . SER A 1 231 ? 1.870 9.722 22.141 1.00 11.61 211 SER A CA 1
ATOM 1657 C C . SER A 1 231 ? 1.237 10.958 22.798 1.00 11.74 211 SER A C 1
ATOM 1658 O O . SER A 1 231 ? 1.926 11.946 23.078 1.00 12.86 211 SER A O 1
ATOM 1661 N N . PRO A 1 232 ? -0.074 10.881 23.109 1.00 12.52 212 PRO A N 1
ATOM 1662 C CA . PRO A 1 232 ? -0.773 12.061 23.623 1.00 13.29 212 PRO A CA 1
ATOM 1663 C C . PRO A 1 232 ? -0.276 12.579 24.968 1.00 14.75 212 PRO A C 1
ATOM 1664 O O . PRO A 1 232 ? -0.491 13.743 25.296 1.00 16.49 212 PRO A O 1
ATOM 1668 N N . GLY A 1 233 ? 0.394 11.737 25.741 1.00 14.27 213 GLY A N 1
ATOM 1669 C CA . GLY A 1 233 ? 0.938 12.150 27.033 1.00 15.68 213 GLY A CA 1
ATOM 1670 C C . GLY A 1 233 ? 2.255 12.912 26.978 1.00 16.23 213 GLY A C 1
ATOM 1671 O O . GLY A 1 233 ? 2.765 13.393 28.002 1.00 19.07 213 GLY A O 1
ATOM 1672 N N . THR A 1 234 ? 2.851 13.008 25.799 1.00 15.34 214 THR A N 1
ATOM 1673 C CA . THR A 1 234 ? 4.123 13.721 25.643 1.00 15.27 214 THR A CA 1
ATOM 1674 C C . THR A 1 234 ? 3.830 15.210 25.480 1.00 16.22 214 THR A C 1
ATOM 1675 O O . THR A 1 234 ? 3.189 15.619 24.520 1.00 17.16 214 THR A O 1
ATOM 1679 N N . THR A 1 235 ? 4.298 16.024 26.419 1.00 18.14 215 THR A N 1
ATOM 1680 C CA . THR A 1 235 ? 3.809 17.416 26.476 1.00 19.50 215 THR A CA 1
ATOM 1681 C C . THR A 1 235 ? 4.210 18.249 25.245 1.00 20.05 215 THR A C 1
ATOM 1682 O O . THR A 1 235 ? 3.465 19.128 24.810 1.00 21.77 215 THR A O 1
ATOM 1686 N N . TRP A 1 236 ? 5.365 17.944 24.665 1.00 19.85 216 TRP A N 1
ATOM 1687 C CA . TRP A 1 236 ? 5.939 18.740 23.585 1.00 20.05 216 TRP A CA 1
ATOM 1688 C C . TRP A 1 236 ? 5.507 18.294 22.185 1.00 20.40 216 TRP A C 1
ATOM 1689 O O . TRP A 1 236 ? 6.035 18.774 21.177 1.00 21.57 216 TRP A O 1
ATOM 1700 N N . LEU A 1 237 ? 4.521 17.399 22.131 1.00 19.93 217 LEU A N 1
ATOM 1701 C CA . LEU A 1 237 ? 3.857 17.022 20.904 1.00 20.75 217 LEU A CA 1
ATOM 1702 C C . LEU A 1 237 ? 2.406 17.477 20.975 1.00 21.49 217 LEU A C 1
ATOM 1703 O O . LEU A 1 237 ? 1.814 17.539 22.057 1.00 21.28 217 LEU A O 1
ATOM 1708 N N . LYS A 1 238 ? 1.850 17.792 19.811 1.00 22.88 218 LYS A N 1
ATOM 1709 C CA . LYS A 1 238 ? 0.422 18.055 19.683 1.00 24.06 218 LYS A CA 1
ATOM 1710 C C . LYS A 1 238 ? -0.355 16.738 19.826 1.00 24.16 218 LYS A C 1
ATOM 1711 O O . LYS A 1 238 ? 0.045 15.709 19.284 1.00 23.28 218 LYS A O 1
ATOM 1717 N N . SER A 1 239 ? -1.476 16.794 20.541 1.00 24.60 219 SER A N 1
ATOM 1718 C CA . SER A 1 239 ? -2.248 15.607 20.928 1.00 24.21 219 SER A CA 1
ATOM 1719 C C . SER A 1 239 ? -3.372 15.308 19.929 1.00 24.24 219 SER A C 1
ATOM 1720 O O . SER A 1 239 ? -4.473 14.932 20.319 1.00 24.83 219 SER A O 1
ATOM 1725 N N . ASP A 1 240 ? -3.099 15.443 18.637 1.00 23.32 220 ASP A N 1
ATOM 1726 C CA . ASP A 1 240 ? -4.184 15.458 17.646 1.00 24.07 220 ASP A CA 1
ATOM 1727 C C . ASP A 1 240 ? -4.537 14.112 17.015 1.00 22.67 220 ASP A C 1
ATOM 1728 O O . ASP A 1 240 ? -5.629 13.985 16.446 1.00 23.03 220 ASP A O 1
ATOM 1733 N N . VAL A 1 241 ? -3.689 13.096 17.145 1.00 21.10 221 VAL A N 1
ATOM 1734 C CA . VAL A 1 241 ? -3.953 11.837 16.456 1.00 18.89 221 VAL A CA 1
ATOM 1735 C C . VAL A 1 241 ? -5.309 11.171 16.866 1.00 19.05 221 VAL A C 1
ATOM 1736 O O . VAL A 1 241 ? -6.135 10.868 16.011 1.00 19.21 221 VAL A O 1
ATOM 1740 N N . LEU A 1 242 ? -5.544 10.976 18.169 1.00 17.70 222 LEU A N 1
ATOM 1741 C CA . LEU A 1 242 ? -6.798 10.372 18.669 1.00 18.00 222 LEU A CA 1
ATOM 1742 C C . LEU A 1 242 ? -8.032 11.273 18.579 1.00 18.17 222 LEU A C 1
ATOM 1743 O O . LEU A 1 242 ? -9.142 10.813 18.846 1.00 19.11 222 LEU A O 1
ATOM 1748 N N . LYS A 1 243 ? -7.830 12.529 18.205 1.00 17.72 223 LYS A N 1
ATOM 1749 C CA . LYS A 1 243 ? -8.929 13.485 18.031 1.00 18.63 223 LYS A CA 1
ATOM 1750 C C . LYS A 1 243 ? -9.347 13.592 16.582 1.00 18.65 223 LYS A C 1
ATOM 1751 O O . LYS A 1 243 ? -10.260 14.361 16.265 1.00 19.28 223 LYS A O 1
ATOM 1757 N N . ASN A 1 244 ? -8.710 12.834 15.684 1.00 17.94 224 ASN A N 1
ATOM 1758 C CA . ASN A 1 244 ? -8.994 12.979 14.269 1.00 17.98 224 ASN A CA 1
ATOM 1759 C C . ASN A 1 244 ? -10.458 12.656 13.966 1.00 17.96 224 ASN A C 1
ATOM 1760 O O . ASN A 1 244 ? -10.967 11.633 14.429 1.00 17.43 224 ASN A O 1
ATOM 1765 N N . PRO A 1 245 ? -11.151 13.524 13.197 1.00 18.97 225 PRO A N 1
ATOM 1766 C CA . PRO A 1 245 ? -12.582 13.281 12.988 1.00 19.36 225 PRO A CA 1
ATOM 1767 C C . PRO A 1 245 ? -12.941 11.986 12.264 1.00 19.13 225 PRO A C 1
ATOM 1768 O O . PRO A 1 245 ? -13.948 11.353 12.597 1.00 19.19 225 PRO A O 1
ATOM 1772 N N . ILE A 1 246 ? -12.141 11.587 11.283 1.00 19.26 226 ILE A N 1
ATOM 1773 C CA . ILE A 1 246 ? -12.383 10.328 10.583 1.00 18.77 226 ILE A CA 1
ATOM 1774 C C . ILE A 1 246 ? -12.249 9.151 11.554 1.00 18.16 226 ILE A C 1
ATOM 1775 O O . ILE A 1 246 ? -13.109 8.288 11.635 1.00 18.57 226 ILE A O 1
ATOM 1780 N N . LEU A 1 247 ? -11.173 9.159 12.320 1.00 17.12 227 LEU A N 1
ATOM 1781 C CA . LEU A 1 247 ? -10.932 8.124 13.296 1.00 17.05 227 LEU A CA 1
ATOM 1782 C C . LEU A 1 247 ? -12.075 8.045 14.301 1.00 16.72 227 LEU A C 1
ATOM 1783 O O . LEU A 1 247 ? -12.528 6.955 14.661 1.00 16.36 227 LEU A O 1
ATOM 1788 N N . ASN A 1 248 ? -12.537 9.203 14.773 1.00 16.89 228 ASN A N 1
ATOM 1789 C CA . ASN A 1 248 ? -13.620 9.228 15.758 1.00 17.73 228 ASN A CA 1
ATOM 1790 C C . ASN A 1 248 ? -14.966 8.778 15.202 1.00 18.11 228 ASN A C 1
ATOM 1791 O O . ASN A 1 248 ? -15.744 8.140 15.903 1.00 18.79 228 ASN A O 1
ATOM 1796 N N A MET A 1 249 ? -15.233 9.084 13.940 0.50 18.59 229 MET A N 1
ATOM 1797 N N B MET A 1 249 ? -15.211 9.092 13.937 0.50 18.66 229 MET A N 1
ATOM 1798 C CA A MET A 1 249 ? -16.466 8.592 13.322 0.50 19.73 229 MET A CA 1
ATOM 1799 C CA B MET A 1 249 ? -16.420 8.634 13.251 0.50 19.87 229 MET A CA 1
ATOM 1800 C C A MET A 1 249 ? -16.450 7.070 13.256 0.50 19.03 229 MET A C 1
ATOM 1801 C C B MET A 1 249 ? -16.456 7.104 13.178 0.50 19.16 229 MET A C 1
ATOM 1802 O O A MET A 1 249 ? -17.438 6.412 13.584 0.50 19.02 229 MET A O 1
ATOM 1803 O O B MET A 1 249 ? -17.488 6.481 13.421 0.50 19.23 229 MET A O 1
ATOM 1812 N N . VAL A 1 250 ? -15.317 6.504 12.850 1.00 18.29 230 VAL A N 1
ATOM 1813 C CA . VAL A 1 250 ? -15.193 5.055 12.833 1.00 18.04 230 VAL A CA 1
ATOM 1814 C C . VAL A 1 250 ? -15.377 4.465 14.240 1.00 17.25 230 VAL A C 1
ATOM 1815 O O . VAL A 1 250 ? -16.110 3.493 14.428 1.00 17.34 230 VAL A O 1
ATOM 1819 N N . ALA A 1 251 ? -14.733 5.068 15.236 1.00 16.36 231 ALA A N 1
ATOM 1820 C CA . ALA A 1 251 ? -14.900 4.646 16.619 1.00 16.44 231 ALA A CA 1
ATOM 1821 C C . ALA A 1 251 ? -16.376 4.625 17.064 1.00 17.10 231 ALA A C 1
ATOM 1822 O O . ALA A 1 251 ? -16.863 3.659 17.652 1.00 17.10 231 ALA A O 1
ATOM 1824 N N . GLU A 1 252 ? -17.087 5.691 16.735 1.00 17.86 232 GLU A N 1
ATOM 1825 C CA . GLU A 1 252 ? -18.500 5.801 17.123 1.00 19.27 232 GLU A CA 1
ATOM 1826 C C . GLU A 1 252 ? -19.340 4.748 16.412 1.00 19.17 232 GLU A C 1
ATOM 1827 O O . GLU A 1 252 ? -20.195 4.102 17.014 1.00 19.70 232 GLU A O 1
ATOM 1833 N N . LYS A 1 253 ? -19.089 4.559 15.128 1.00 18.94 233 LYS A N 1
ATOM 1834 C CA . LYS A 1 253 ? -19.862 3.583 14.367 1.00 19.74 233 LYS A CA 1
ATOM 1835 C C . LYS A 1 253 ? -19.662 2.141 14.822 1.00 19.25 233 LYS A C 1
ATOM 1836 O O . LYS A 1 253 ? -20.606 1.340 14.815 1.00 20.84 233 LYS A O 1
ATOM 1842 N N . LEU A 1 254 ? -18.434 1.809 15.209 1.00 17.60 234 LEU A N 1
ATOM 1843 C CA . LEU A 1 254 ? -18.094 0.454 15.608 1.00 17.55 234 LEU A CA 1
ATOM 1844 C C . LEU A 1 254 ? -18.251 0.203 17.101 1.00 16.96 234 LEU A C 1
ATOM 1845 O O . LEU A 1 254 ? -18.096 -0.925 17.539 1.00 17.70 234 LEU A O 1
ATOM 1850 N N . GLY A 1 255 ? -18.491 1.255 17.886 1.00 16.72 235 GLY A N 1
ATOM 1851 C CA . GLY A 1 255 ? -18.644 1.151 19.340 1.00 17.36 235 GLY A CA 1
ATOM 1852 C C . GLY A 1 255 ? -17.335 0.815 20.019 1.00 16.98 235 GLY A C 1
ATOM 1853 O O . GLY A 1 255 ? -17.302 -0.004 20.934 1.00 18.02 235 GLY A O 1
ATOM 1854 N N . LYS A 1 256 ? -16.241 1.435 19.558 1.00 16.22 236 LYS A N 1
ATOM 1855 C CA . LYS A 1 256 ? -14.910 1.189 20.111 1.00 15.32 236 LYS A CA 1
ATOM 1856 C C . LYS A 1 256 ? -14.304 2.533 20.496 1.00 15.51 236 LYS A C 1
ATOM 1857 O O . LYS A 1 256 ? -14.750 3.575 20.016 1.00 16.81 236 LYS A O 1
ATOM 1863 N N . SER A 1 257 ? -13.262 2.523 21.321 1.00 15.05 237 SER A N 1
ATOM 1864 C CA . SER A 1 257 ? -12.608 3.779 21.670 1.00 15.57 237 SER A CA 1
ATOM 1865 C C . SER A 1 257 ? -11.707 4.243 20.527 1.00 14.61 237 SER A C 1
ATOM 1866 O O . SER A 1 257 ? -11.261 3.450 19.694 1.00 14.18 237 SER A O 1
ATOM 1869 N N . PRO A 1 258 ? -11.419 5.541 20.478 1.00 14.83 238 PRO A N 1
ATOM 1870 C CA . PRO A 1 258 ? -10.450 6.045 19.498 1.00 14.57 238 PRO A CA 1
ATOM 1871 C C . PRO A 1 258 ? -9.106 5.297 19.550 1.00 13.18 238 PRO A C 1
ATOM 1872 O O . PRO A 1 258 ? -8.569 4.947 18.493 1.00 12.77 238 PRO A O 1
ATOM 1876 N N . ALA A 1 259 ? -8.598 4.995 20.743 1.00 12.42 239 ALA A N 1
ATOM 1877 C CA . ALA A 1 259 ? -7.354 4.238 20.860 1.00 12.11 239 ALA A CA 1
ATOM 1878 C C . ALA A 1 259 ? -7.485 2.848 20.264 1.00 11.73 239 ALA A C 1
ATOM 1879 O O . ALA A 1 259 ? -6.607 2.417 19.537 1.00 11.58 239 ALA A O 1
ATOM 1881 N N . GLN A 1 260 ? -8.597 2.165 20.537 1.00 11.84 240 GLN A N 1
ATOM 1882 C CA . GLN A 1 260 ? -8.811 0.849 19.953 1.00 11.98 240 GLN A CA 1
ATOM 1883 C C . GLN A 1 260 ? -8.819 0.912 18.431 1.00 11.22 240 GLN A C 1
ATOM 1884 O O . GLN A 1 260 ? -8.283 0.031 17.7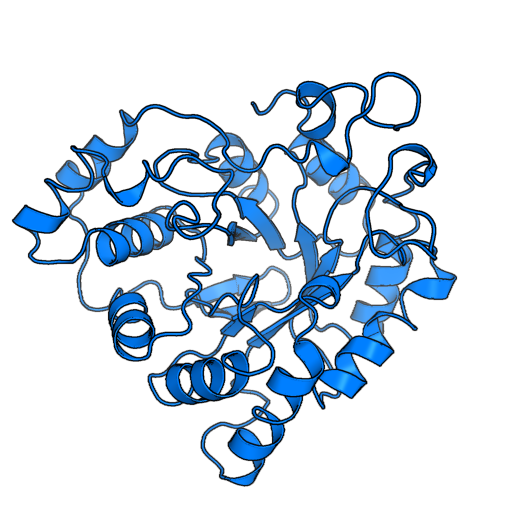69 1.00 11.16 240 GLN A O 1
ATOM 1890 N N . VAL A 1 261 ? -9.458 1.932 17.872 1.00 11.00 241 VAL A N 1
ATOM 1891 C CA . VAL A 1 261 ? -9.499 2.080 16.421 1.00 11.05 241 VAL A CA 1
ATOM 1892 C C . VAL A 1 261 ? -8.086 2.326 15.866 1.00 10.51 241 VAL A C 1
ATOM 1893 O O . VAL A 1 261 ? -7.692 1.727 14.862 1.00 11.27 241 VAL A O 1
ATOM 1897 N N . ALA A 1 262 ? -7.315 3.204 16.509 1.00 10.57 242 ALA A N 1
ATOM 1898 C CA . ALA A 1 262 ? -5.955 3.461 16.072 1.00 10.49 242 ALA A CA 1
ATOM 1899 C C . ALA A 1 262 ? -5.126 2.176 16.067 1.00 10.14 242 ALA A C 1
ATOM 1900 O O . ALA A 1 262 ? -4.343 1.928 15.138 1.00 10.34 242 ALA A O 1
ATOM 1902 N N . LEU A 1 263 ? -5.296 1.360 17.099 1.00 9.97 243 LEU A N 1
ATOM 1903 C CA . LEU A 1 263 ? -4.519 0.138 17.241 1.00 10.28 243 LEU A CA 1
ATOM 1904 C C . LEU A 1 263 ? -4.948 -0.913 16.222 1.00 10.01 243 LEU A C 1
ATOM 1905 O O . LEU A 1 263 ? -4.111 -1.536 15.575 1.00 10.36 243 LEU A O 1
ATOM 1910 N N . ARG A 1 264 ? -6.257 -1.128 16.083 1.00 10.60 244 ARG A N 1
ATOM 1911 C CA . ARG A 1 264 ? -6.763 -2.072 15.094 1.00 10.24 244 ARG A CA 1
ATOM 1912 C C . ARG A 1 264 ? -6.391 -1.643 13.684 1.00 10.02 244 ARG A C 1
ATOM 1913 O O . ARG A 1 264 ? -6.058 -2.481 12.846 1.00 10.85 244 ARG A O 1
ATOM 1921 N N . TRP A 1 265 ? -6.420 -0.337 13.429 1.00 10.15 245 TRP A N 1
ATOM 1922 C CA . TRP A 1 265 ? -5.967 0.195 12.147 1.00 10.68 245 TRP A CA 1
ATOM 1923 C C . TRP A 1 265 ? -4.536 -0.257 11.879 1.00 10.23 245 TRP A C 1
ATOM 1924 O O . TRP A 1 265 ? -4.212 -0.737 10.784 1.00 10.62 245 TRP A O 1
ATOM 1935 N N . GLY A 1 266 ? -3.665 -0.102 12.868 1.00 10.26 246 GLY A N 1
ATOM 1936 C CA . GLY A 1 266 ? -2.287 -0.476 12.695 1.00 10.19 246 GLY A CA 1
ATOM 1937 C C . GLY A 1 266 ? -2.110 -1.934 12.352 1.00 10.26 246 GLY A C 1
ATOM 1938 O O . GLY A 1 266 ? -1.350 -2.291 11.448 1.00 10.83 246 GLY A O 1
ATOM 1939 N N . LEU A 1 267 ? -2.800 -2.795 13.093 1.00 10.34 247 LEU A N 1
ATOM 1940 C CA . LEU A 1 267 ? -2.786 -4.222 12.815 1.00 10.87 247 LEU A CA 1
ATOM 1941 C C . LEU A 1 267 ? -3.251 -4.520 11.393 1.00 10.72 247 LEU A C 1
ATOM 1942 O O . LEU A 1 267 ? -2.618 -5.310 10.677 1.00 11.41 247 LEU A O 1
ATOM 1947 N N . GLN A 1 268 ? -4.366 -3.906 10.974 1.00 10.51 248 GLN A N 1
ATOM 1948 C CA . GLN A 1 268 ? -4.877 -4.150 9.613 1.00 11.58 248 GLN A CA 1
ATOM 1949 C C . GLN A 1 268 ? -3.958 -3.602 8.526 1.00 12.24 248 GLN A C 1
ATOM 1950 O O . GLN A 1 268 ? -3.956 -4.109 7.406 1.00 13.47 248 GLN A O 1
ATOM 1956 N N . MET A 1 269 ? -3.132 -2.608 8.863 1.00 11.27 249 MET A N 1
ATOM 1957 C CA . MET A 1 269 ? -2.084 -2.119 7.943 1.00 11.98 249 MET A CA 1
ATOM 1958 C C . MET A 1 269 ? -0.898 -3.064 7.840 1.00 12.28 249 MET A C 1
ATOM 1959 O O . MET A 1 269 ? -0.014 -2.855 7.004 1.00 14.33 249 MET A O 1
ATOM 1964 N N . GLY A 1 270 ? -0.822 -4.073 8.693 1.00 11.49 250 GLY A N 1
ATOM 1965 C CA . GLY A 1 270 ? 0.235 -5.082 8.603 1.00 12.06 250 GLY A CA 1
ATOM 1966 C C . GLY A 1 270 ? 1.462 -4.803 9.442 1.00 11.56 250 GLY A C 1
ATOM 1967 O O . GLY A 1 270 ? 2.550 -5.288 9.121 1.00 12.80 250 GLY A O 1
ATOM 1968 N N . HIS A 1 271 ? 1.303 -4.075 10.536 1.00 10.61 251 HIS A N 1
ATOM 1969 C CA . HIS A 1 271 ? 2.425 -3.850 11.452 1.00 10.19 251 HIS A CA 1
ATOM 1970 C C . HIS A 1 271 ? 2.006 -4.077 12.892 1.00 10.06 251 HIS A C 1
ATOM 1971 O O . HIS A 1 271 ? 0.820 -4.022 13.220 1.00 11.17 251 HIS A O 1
ATOM 1978 N N . SER A 1 272 ? 2.987 -4.384 13.737 1.00 9.82 252 SER A N 1
ATOM 1979 C CA . SER A 1 272 ? 2.736 -4.472 15.162 1.00 9.44 252 SER A CA 1
ATOM 1980 C C . SER A 1 272 ? 2.589 -3.070 15.740 1.00 9.36 252 SER A C 1
ATOM 1981 O O . SER A 1 272 ? 2.988 -2.086 15.117 1.00 9.54 252 SER A O 1
ATOM 1984 N N . VAL A 1 273 ? 2.010 -2.998 16.931 1.00 9.45 253 VAL A N 1
ATOM 1985 C CA . VAL A 1 273 ? 1.746 -1.743 17.618 1.00 9.31 253 VAL A CA 1
ATOM 1986 C C . VAL A 1 273 ? 2.210 -1.868 19.069 1.00 9.20 253 VAL A C 1
ATOM 1987 O O . VAL A 1 273 ? 2.071 -2.930 19.678 1.00 9.85 253 VAL A O 1
ATOM 1991 N N . LEU A 1 274 ? 2.726 -0.768 19.629 1.00 9.31 254 LEU A N 1
ATOM 1992 C CA . LEU A 1 274 ? 3.379 -0.764 20.950 1.00 9.72 254 LEU A CA 1
ATOM 1993 C C . LEU A 1 274 ? 2.728 0.219 21.939 1.00 9.19 254 LEU A C 1
ATOM 1994 O O . LEU A 1 274 ? 3.396 1.050 22.531 1.00 9.89 254 LEU A O 1
ATOM 1999 N N . PRO A 1 275 ? 1.402 0.150 22.112 1.00 9.55 255 PRO A N 1
ATOM 2000 C CA . PRO A 1 275 ? 0.743 1.137 22.964 1.00 9.74 255 PRO A CA 1
ATOM 2001 C C . PRO A 1 275 ? 1.278 1.141 24.406 1.00 9.46 255 PRO A C 1
ATOM 2002 O O . PRO A 1 275 ? 1.357 0.089 25.052 1.00 9.54 255 PRO A O 1
ATOM 2006 N N . LYS A 1 276 ? 1.594 2.325 24.891 1.00 9.71 256 LYS A N 1
ATOM 2007 C CA . LYS A 1 276 ? 2.012 2.511 26.271 1.00 9.62 256 LYS A CA 1
ATOM 2008 C C . LYS A 1 276 ? 0.867 2.961 27.154 1.00 9.93 256 LYS A C 1
ATOM 2009 O O . LYS A 1 276 ? 0.108 3.864 26.798 1.00 10.59 256 LYS A O 1
ATOM 2015 N N . SER A 1 277 ? 0.765 2.338 28.321 1.00 10.47 257 SER A N 1
ATOM 2016 C CA . SER A 1 277 ? -0.095 2.824 29.373 1.00 11.00 257 SER A CA 1
ATOM 2017 C C . SER A 1 277 ? 0.406 2.315 30.706 1.00 11.39 257 SER A C 1
ATOM 2018 O O . SER A 1 277 ? 0.934 1.212 30.806 1.00 11.93 257 SER A O 1
ATOM 2021 N N . THR A 1 278 ? 0.225 3.137 31.731 1.00 12.13 258 THR A N 1
ATOM 2022 C CA . THR A 1 278 ? 0.371 2.679 33.116 1.00 13.33 258 THR A CA 1
ATOM 2023 C C . THR A 1 278 ? -0.967 2.518 33.838 1.00 14.36 258 THR A C 1
ATOM 2024 O O . THR A 1 278 ? -0.985 2.308 35.048 1.00 17.47 258 THR A O 1
ATOM 2028 N N . ASN A 1 279 ? -2.072 2.596 33.107 1.00 13.51 259 ASN A N 1
ATOM 2029 C CA . ASN A 1 279 ? -3.394 2.522 33.696 1.00 15.38 259 ASN A CA 1
ATOM 2030 C C . ASN A 1 279 ? -4.005 1.184 33.360 1.00 15.27 259 ASN A C 1
ATOM 2031 O O . ASN A 1 279 ? -4.123 0.812 32.201 1.00 15.86 259 ASN A O 1
ATOM 2036 N N . GLU A 1 280 ? -4.416 0.465 34.384 1.00 17.53 260 GLU A N 1
ATOM 2037 C CA . GLU A 1 280 ? -4.960 -0.824 34.186 1.00 17.24 260 GLU A CA 1
ATOM 2038 C C . GLU A 1 280 ? -6.125 -0.904 33.179 1.00 18.30 260 GLU A C 1
ATOM 2039 O O . GLU A 1 280 ? -6.137 -1.790 32.315 1.00 19.77 260 GLU A O 1
ATOM 2045 N N . GLY A 1 281 ? -7.059 0.031 33.268 1.00 18.06 261 GLY A N 1
ATOM 2046 C CA . GLY A 1 281 ? -8.217 0.002 32.387 1.00 18.47 261 GLY A CA 1
ATOM 2047 C C . GLY A 1 281 ? -7.773 0.185 30.953 1.00 17.53 261 GLY A C 1
ATOM 2048 O O . GLY A 1 281 ? -8.204 -0.544 30.063 1.00 18.34 261 GLY A O 1
ATOM 2049 N N . ARG A 1 282 ? -6.918 1.169 30.722 1.00 16.44 262 ARG A N 1
ATOM 2050 C CA . ARG A 1 282 ? -6.423 1.407 29.364 1.00 15.11 262 ARG A CA 1
ATOM 2051 C C . ARG A 1 282 ? -5.561 0.244 28.807 1.00 14.45 262 ARG A C 1
ATOM 2052 O O . ARG A 1 282 ? -5.673 -0.110 27.627 1.00 14.15 262 ARG A O 1
ATOM 2060 N N . ILE A 1 283 ? -4.737 -0.369 29.655 1.00 14.03 263 ILE A N 1
ATOM 2061 C CA . ILE A 1 283 ? -3.971 -1.532 29.237 1.00 14.39 263 ILE A CA 1
ATOM 2062 C C . ILE A 1 283 ? -4.913 -2.622 28.702 1.00 14.52 263 ILE A C 1
ATOM 2063 O O . ILE A 1 283 ? -4.681 -3.230 27.641 1.00 14.64 263 ILE A O 1
ATOM 2068 N N . LYS A 1 284 ? -6.015 -2.851 29.418 1.00 15.70 264 LYS A N 1
ATOM 2069 C CA . LYS A 1 284 ? -7.016 -3.809 28.993 1.00 16.16 264 LYS A CA 1
ATOM 2070 C C . LYS A 1 284 ? -7.690 -3.397 27.675 1.00 15.90 264 LYS A C 1
ATOM 2071 O O . LYS A 1 284 ? -7.811 -4.194 26.724 1.00 16.37 264 LYS A O 1
ATOM 2077 N N . GLU A 1 285 ? -8.132 -2.155 27.642 1.00 15.65 265 GLU A N 1
ATOM 2078 C CA . GLU A 1 285 ? -8.834 -1.605 26.472 1.00 16.72 265 GLU A CA 1
ATOM 2079 C C . GLU A 1 285 ? -7.963 -1.779 25.225 1.00 15.42 265 GLU A C 1
ATOM 2080 O O . GLU A 1 285 ? -8.446 -2.208 24.165 1.00 15.98 265 GLU A O 1
ATOM 2086 N N . ASN A 1 286 ? -6.675 -1.471 25.367 1.00 13.12 266 ASN A N 1
ATOM 2087 C CA . ASN A 1 286 ? -5.755 -1.473 24.232 1.00 12.00 266 ASN A CA 1
ATOM 2088 C C . ASN A 1 286 ? -5.473 -2.880 23.693 1.00 11.89 266 ASN A C 1
ATOM 2089 O O . ASN A 1 286 ? -5.084 -3.018 22.541 1.00 13.01 266 ASN A O 1
ATOM 2094 N N . PHE A 1 287 ? -5.659 -3.909 24.525 1.00 12.45 267 PHE A N 1
ATOM 2095 C CA . PHE A 1 287 ? -5.449 -5.289 24.093 1.00 13.79 267 PHE A CA 1
ATOM 2096 C C . PHE A 1 287 ? -6.685 -5.902 23.434 1.00 14.43 267 PHE A C 1
ATOM 2097 O O . PHE A 1 287 ? -6.585 -6.970 22.814 1.00 16.44 267 PHE A O 1
ATOM 2105 N N A ASN A 1 288 ? -7.828 -5.248 23.529 0.50 13.94 268 ASN A N 1
ATOM 2106 N N B ASN A 1 288 ? -7.827 -5.217 23.578 0.50 14.66 268 ASN A N 1
ATOM 2107 C CA A ASN A 1 288 ? -9.038 -5.862 23.003 0.50 13.70 268 ASN A CA 1
ATOM 2108 C CA B ASN A 1 288 ? -9.128 -5.678 23.059 0.50 15.10 268 ASN A CA 1
ATOM 2109 C C A ASN A 1 288 ? -9.289 -5.364 21.592 0.50 13.94 268 ASN A C 1
ATOM 2110 C C B ASN A 1 288 ? -9.289 -5.307 21.575 0.50 14.61 268 ASN A C 1
ATOM 2111 O O A ASN A 1 288 ? -10.242 -4.637 21.298 0.50 14.71 268 ASN A O 1
ATOM 2112 O O B ASN A 1 288 ? -10.227 -4.592 21.209 0.50 15.21 268 ASN A O 1
ATOM 2121 N N . VAL A 1 289 ? -8.399 -5.813 20.732 1.00 13.37 269 VAL A N 1
ATOM 2122 C CA . VAL A 1 289 ? -8.317 -5.379 19.349 1.00 12.75 269 VAL A CA 1
ATOM 2123 C C . VAL A 1 289 ? -8.286 -6.583 18.400 1.00 13.19 269 VAL A C 1
ATOM 2124 O O . VAL A 1 289 ? -7.946 -6.429 17.229 1.00 13.45 269 VAL A O 1
ATOM 2128 N N . PHE A 1 290 ? -8.701 -7.767 18.891 1.00 13.71 270 PHE A N 1
ATOM 2129 C CA . PHE A 1 290 ? -8.636 -8.987 18.094 1.00 14.38 270 PHE A CA 1
ATOM 2130 C C . PHE A 1 290 ? -10.010 -9.562 17.756 1.00 14.32 270 PHE A C 1
ATOM 2131 O O . PHE A 1 290 ? -10.116 -10.341 16.807 1.00 15.30 270 PHE A O 1
ATOM 2139 N N . ASP A 1 291 ? -11.049 -9.219 18.518 1.00 13.97 271 ASP A N 1
ATOM 2140 C CA . ASP A 1 291 ? -12.368 -9.835 18.348 1.00 13.69 271 ASP A CA 1
ATOM 2141 C C . ASP A 1 291 ? -13.316 -8.995 17.515 1.00 13.09 271 ASP A C 1
ATOM 2142 O O . ASP A 1 291 ? -14.529 -9.206 17.562 1.00 13.77 271 ASP A O 1
ATOM 2147 N N . TRP A 1 292 ? -12.765 -8.076 16.732 1.00 12.37 272 TRP A N 1
ATOM 2148 C CA . TRP A 1 292 ? -13.551 -7.216 15.844 1.00 12.38 272 TRP A CA 1
ATOM 2149 C C . TRP A 1 292 ? -12.612 -6.660 14.786 1.00 11.93 272 TRP A C 1
ATOM 2150 O O . TRP A 1 292 ? -11.400 -6.773 14.910 1.00 12.98 272 TRP A O 1
ATOM 2161 N N . SER A 1 293 ? -13.178 -6.038 13.765 1.00 12.42 273 SER A N 1
ATOM 2162 C CA . SER A 1 293 ? -12.387 -5.452 12.716 1.00 13.14 273 SER A CA 1
ATOM 2163 C C . SER A 1 293 ? -12.998 -4.164 12.184 1.00 13.07 273 SER A C 1
ATOM 2164 O O . SER A 1 293 ? -14.173 -3.891 12.393 1.00 13.33 273 SER A O 1
ATOM 2167 N N . ILE A 1 294 ? -12.171 -3.369 11.509 1.00 11.78 274 ILE A N 1
ATOM 2168 C CA . ILE A 1 294 ? -12.649 -2.196 10.793 1.00 11.98 274 ILE A CA 1
ATOM 2169 C C . ILE A 1 294 ? -13.028 -2.652 9.381 1.00 12.12 274 ILE A C 1
ATOM 2170 O O . ILE A 1 294 ? -12.176 -3.154 8.654 1.00 12.49 274 ILE A O 1
ATOM 2175 N N . PRO A 1 295 ? -14.306 -2.499 8.984 1.00 12.68 275 PRO A N 1
ATOM 2176 C CA . PRO A 1 295 ? -14.709 -2.963 7.661 1.00 13.50 275 PRO A CA 1
ATOM 2177 C C . PRO A 1 295 ? -13.988 -2.210 6.542 1.00 13.07 275 PRO A C 1
ATOM 2178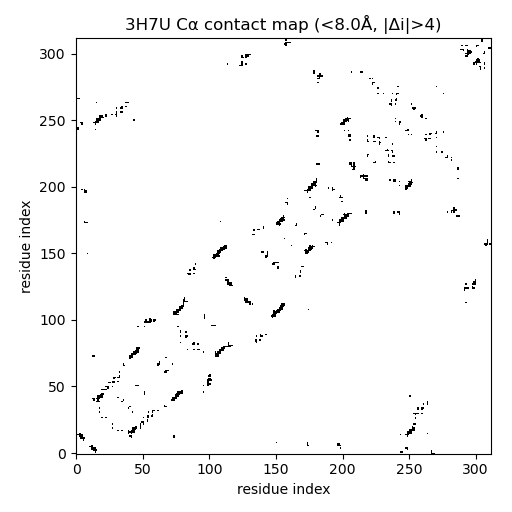 O O . PRO A 1 295 ? -13.497 -1.089 6.731 1.00 12.76 275 PRO A O 1
ATOM 2182 N N . ASP A 1 296 ? -13.916 -2.837 5.380 1.00 13.52 276 ASP A N 1
ATOM 2183 C CA . ASP A 1 296 ? -13.065 -2.348 4.298 1.00 14.41 276 ASP A CA 1
ATOM 2184 C C . ASP A 1 296 ? -13.351 -0.932 3.826 1.00 14.44 276 ASP A C 1
ATOM 2185 O O . ASP A 1 296 ? -12.423 -0.171 3.579 1.00 14.36 276 ASP A O 1
ATOM 2190 N N . TYR A 1 297 ? -14.618 -0.572 3.668 1.00 15.27 277 TYR A N 1
ATOM 2191 C CA . TYR A 1 297 ? -14.910 0.769 3.190 1.00 16.26 277 TYR A CA 1
ATOM 2192 C C . TYR A 1 297 ? -14.518 1.837 4.234 1.00 16.40 277 TYR A C 1
ATOM 2193 O O . TYR A 1 297 ? -13.876 2.826 3.892 1.00 17.05 277 TYR A O 1
ATOM 2202 N N . MET A 1 298 ? -14.839 1.608 5.509 1.00 16.38 278 MET A N 1
ATOM 2203 C CA . MET A 1 298 ? -14.389 2.502 6.572 1.00 17.08 278 MET A CA 1
ATOM 2204 C C . MET A 1 298 ? -12.887 2.596 6.622 1.00 16.30 278 MET A C 1
ATOM 2205 O O . MET A 1 298 ? -12.326 3.682 6.844 1.00 16.75 278 MET A O 1
ATOM 2210 N N . PHE A 1 299 ? -12.221 1.460 6.436 1.00 15.17 279 PHE A N 1
ATOM 2211 C CA . PHE A 1 299 ? -10.772 1.438 6.451 1.00 14.54 279 PHE A CA 1
ATOM 2212 C C . PHE A 1 299 ? -10.192 2.347 5.373 1.00 14.02 279 PHE A C 1
ATOM 2213 O O . PHE A 1 299 ? -9.197 3.035 5.609 1.00 13.51 279 PHE A O 1
ATOM 2221 N N . ALA A 1 300 ? -10.828 2.372 4.204 1.00 14.47 280 ALA A N 1
ATOM 2222 C CA . ALA A 1 300 ? -10.374 3.219 3.106 1.00 14.24 280 ALA A CA 1
ATOM 2223 C C . ALA A 1 300 ? -10.365 4.699 3.465 1.00 14.39 280 A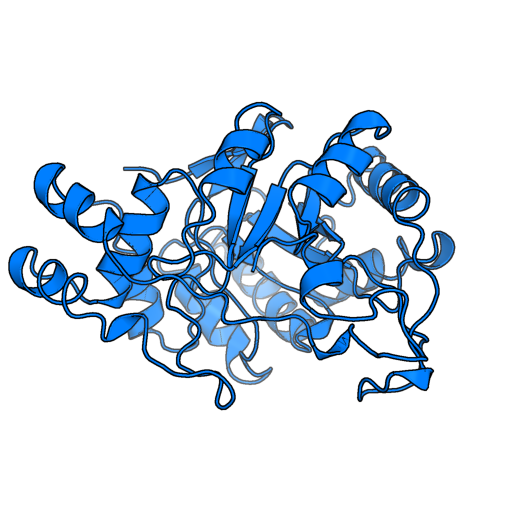LA A C 1
ATOM 2224 O O . ALA A 1 300 ? -9.568 5.461 2.935 1.00 15.12 280 ALA A O 1
ATOM 2226 N N . LYS A 1 301 ? -11.253 5.119 4.348 1.00 14.14 281 LYS A N 1
ATOM 2227 C CA . LYS A 1 301 ? -11.364 6.523 4.698 1.00 15.47 281 LYS A CA 1
ATOM 2228 C C . LYS A 1 301 ? -10.124 7.065 5.406 1.00 14.84 281 LYS A C 1
ATOM 2229 O O . LYS A 1 301 ? -9.826 8.239 5.355 1.00 16.12 281 LYS A O 1
ATOM 2235 N N . PHE A 1 302 ? -9.384 6.191 6.070 1.00 14.14 282 PHE A N 1
ATOM 2236 C CA . PHE A 1 302 ? -8.169 6.619 6.779 1.00 13.51 282 PHE A CA 1
ATOM 2237 C C . PHE A 1 302 ? -7.132 7.176 5.847 1.00 14.89 282 PHE A C 1
ATOM 2238 O O . PHE A 1 302 ? -6.300 7.986 6.270 1.00 14.94 282 PHE A O 1
ATOM 2246 N N . ALA A 1 303 ? -7.183 6.747 4.576 1.00 16.36 283 ALA A N 1
ATOM 2247 C CA . ALA A 1 303 ? -6.196 7.159 3.596 1.00 18.52 283 ALA A CA 1
ATOM 2248 C C . ALA A 1 303 ? -6.180 8.664 3.355 1.00 19.87 283 ALA A C 1
ATOM 2249 O O . ALA A 1 303 ? -5.190 9.174 2.838 1.00 21.83 283 ALA A O 1
ATOM 2251 N N . GLU A 1 304 ? -7.232 9.388 3.732 1.00 20.21 284 GLU A N 1
ATOM 2252 C CA . GLU A 1 304 ? -7.223 10.846 3.534 1.00 21.96 284 GLU A CA 1
ATOM 2253 C C . GLU A 1 304 ? -6.837 11.681 4.756 1.00 21.23 284 GLU A C 1
ATOM 2254 O O . GLU A 1 304 ? -6.927 12.915 4.733 1.00 23.30 284 GLU A O 1
ATOM 2260 N N . ILE A 1 305 ? -6.395 11.029 5.827 1.00 19.17 285 ILE A N 1
ATOM 2261 C CA . ILE A 1 305 ? -5.971 11.757 7.016 1.00 17.99 285 ILE A CA 1
ATOM 2262 C C . ILE A 1 305 ? -4.653 12.502 6.725 1.00 18.46 285 ILE A C 1
ATOM 2263 O O . ILE A 1 305 ? -3.737 11.965 6.079 1.00 17.41 285 ILE A O 1
ATOM 2268 N N . GLU A 1 306 ? -4.569 13.753 7.166 1.00 19.19 286 GLU A N 1
ATOM 2269 C CA . GLU A 1 306 ? -3.374 14.561 6.915 1.00 19.83 286 GLU A CA 1
ATOM 2270 C C . GLU A 1 306 ? -2.164 13.953 7.616 1.00 18.39 286 GLU A C 1
ATOM 2271 O O . GLU A 1 306 ? -2.293 13.431 8.706 1.00 18.11 286 GLU A O 1
ATOM 2277 N N . GLN A 1 307 ? -1.008 14.061 6.964 1.00 17.72 287 GLN A N 1
ATOM 2278 C CA . GLN A 1 307 ? 0.226 13.391 7.385 1.00 17.03 287 GLN A CA 1
ATOM 2279 C C . GLN A 1 307 ? 1.300 14.339 7.910 1.00 17.53 287 GLN A C 1
ATOM 2280 O O . GLN A 1 307 ? 1.634 15.334 7.259 1.00 19.86 287 GLN A O 1
ATOM 2286 N N . ALA A 1 308 ? 1.850 14.024 9.076 1.00 16.20 288 ALA A N 1
ATOM 2287 C CA . ALA A 1 308 ? 3.002 14.734 9.618 1.00 16.68 288 ALA A CA 1
ATOM 2288 C C . ALA A 1 308 ? 3.678 13.873 10.679 1.00 15.58 288 ALA A C 1
ATOM 2289 O O . ALA A 1 308 ? 3.027 13.237 11.516 1.00 15.74 288 ALA A O 1
ATOM 2291 N N . ARG A 1 309 ? 5.006 13.863 10.647 1.00 14.39 289 ARG A N 1
ATOM 2292 C CA . ARG A 1 309 ? 5.815 13.113 11.591 1.00 13.85 289 ARG A CA 1
ATOM 2293 C C . ARG A 1 309 ? 5.889 13.882 12.912 1.00 13.89 289 ARG A C 1
ATOM 2294 O O . ARG A 1 309 ? 6.286 15.064 12.930 1.00 15.70 289 ARG A O 1
ATOM 2302 N N . LEU A 1 310 ? 5.541 13.221 14.012 1.00 12.73 290 LEU A N 1
ATOM 2303 C CA . LEU A 1 310 ? 5.554 13.852 15.324 1.00 13.06 290 LEU A CA 1
ATOM 2304 C C . LEU A 1 310 ? 6.928 13.859 15.959 1.00 13.32 290 LEU A C 1
ATOM 2305 O O . LEU A 1 310 ? 7.310 14.848 16.604 1.00 13.64 290 LEU A O 1
ATOM 2310 N N . VAL A 1 311 ? 7.640 12.737 15.835 1.00 12.43 291 VAL A N 1
ATOM 2311 C CA . VAL A 1 311 ? 8.896 12.529 16.548 1.00 12.91 291 VAL A CA 1
ATOM 2312 C C . VAL A 1 311 ? 10.023 12.809 15.568 1.00 12.58 291 VAL A C 1
ATOM 2313 O O . VAL A 1 311 ? 10.402 11.965 14.764 1.00 13.01 291 VAL A O 1
ATOM 2317 N N . THR A 1 312 ? 10.512 14.038 15.589 1.00 12.70 292 THR A N 1
ATOM 2318 C CA . THR A 1 312 ? 11.400 14.514 14.526 1.00 13.08 292 THR A CA 1
ATOM 2319 C C . THR A 1 312 ? 12.860 14.099 14.696 1.00 12.55 292 THR A C 1
ATOM 2320 O O . THR A 1 312 ? 13.641 14.195 13.743 1.00 13.13 292 THR A O 1
ATOM 2324 N N . GLY A 1 313 ? 13.246 13.662 15.885 1.00 11.86 293 GLY A N 1
ATOM 2325 C CA . GLY A 1 313 ? 14.653 13.404 16.148 1.00 12.16 293 GLY A CA 1
ATOM 2326 C C . GLY A 1 313 ? 15.536 14.640 16.205 1.00 12.54 293 GLY A C 1
ATOM 2327 O O . GLY A 1 313 ? 16.768 14.524 16.037 1.00 13.12 293 GLY A O 1
ATOM 2328 N N . SER A 1 314 ? 14.944 15.802 16.493 1.00 13.04 294 SER A N 1
ATOM 2329 C CA . SER A 1 314 ? 15.708 17.048 16.561 1.00 13.48 294 SER A CA 1
ATOM 2330 C C . SER A 1 314 ? 16.899 16.991 17.536 1.00 13.45 294 SER A C 1
ATOM 2331 O O . SER A 1 314 ? 17.890 17.690 17.325 1.00 14.21 294 SER A O 1
ATOM 2334 N N . PHE A 1 315 ? 16.812 16.143 18.562 1.00 12.56 295 PHE A N 1
ATOM 2335 C CA . PHE A 1 315 ? 17.915 15.987 19.514 1.00 12.91 295 PHE A CA 1
ATOM 2336 C C . PHE A 1 315 ? 19.209 15.466 18.872 1.00 13.24 295 PHE A C 1
ATOM 2337 O O . PHE A 1 315 ? 20.291 15.577 19.466 1.00 13.80 295 PHE A O 1
ATOM 2345 N N . LEU A 1 316 ? 19.101 14.920 17.659 1.00 12.70 296 LEU A N 1
ATOM 2346 C CA . LEU A 1 316 ? 20.247 14.372 16.931 1.00 12.75 296 LEU A CA 1
ATOM 2347 C C . LEU A 1 316 ? 20.699 15.287 15.792 1.00 14.13 296 LEU A C 1
ATOM 2348 O O . LEU A 1 316 ? 21.613 14.923 15.060 1.00 15.32 296 LEU A O 1
ATOM 2353 N N . VAL A 1 317 ? 20.042 16.432 15.624 1.00 14.32 297 VAL A N 1
ATOM 2354 C CA . VAL A 1 317 ? 20.198 17.320 14.475 1.00 15.49 297 VAL A CA 1
ATOM 2355 C C . VAL A 1 317 ? 20.878 18.597 14.948 1.00 15.45 297 VAL A C 1
ATOM 2356 O O . VAL A 1 317 ? 20.485 19.165 15.973 1.00 15.52 297 VAL A O 1
ATOM 2360 N N . HIS A 1 318 ? 21.887 19.053 14.208 1.00 15.42 298 HIS A N 1
ATOM 2361 C CA . HIS A 1 318 ? 22.554 20.299 14.528 1.00 16.78 298 HIS A CA 1
ATOM 2362 C C . HIS A 1 318 ? 23.310 20.787 13.304 1.00 17.79 298 HIS A C 1
ATOM 2363 O O . HIS A 1 318 ? 23.940 19.994 12.602 1.00 18.65 298 HIS A O 1
ATOM 2370 N N . GLU A 1 319 ? 23.255 22.099 13.079 1.00 20.04 299 GLU A N 1
ATOM 2371 C CA . GLU A 1 319 ? 23.840 22.701 11.884 1.00 21.90 299 GLU A CA 1
ATOM 2372 C C . GLU A 1 319 ? 25.364 22.555 11.825 1.00 21.29 299 GLU A C 1
ATOM 2373 O O . GLU A 1 319 ? 25.919 22.481 10.737 1.00 24.30 299 GLU A O 1
ATOM 2379 N N . THR A 1 320 ? 26.026 22.565 12.982 1.00 20.13 300 THR A N 1
ATOM 2380 C CA . THR A 1 320 ? 27.486 22.521 13.035 1.00 19.40 300 THR A CA 1
ATOM 2381 C C . THR A 1 320 ? 28.097 21.304 13.720 1.00 19.02 300 THR A C 1
ATOM 2382 O O . THR A 1 320 ? 29.254 20.962 13.455 1.00 20.46 300 THR A O 1
ATOM 2386 N N . LEU A 1 321 ? 27.349 20.647 14.593 1.00 18.26 301 LEU A N 1
ATOM 2387 C CA . LEU A 1 321 ? 27.935 19.672 15.512 1.00 18.22 301 LEU A CA 1
ATOM 2388 C C . LEU A 1 321 ? 27.507 18.233 15.274 1.00 18.57 301 LEU A C 1
ATOM 2389 O O . LEU A 1 321 ? 27.926 17.333 16.009 1.00 19.26 301 LEU A O 1
ATOM 2394 N N . SER A 1 322 ? 26.679 18.002 14.260 1.00 17.47 302 SER A N 1
ATOM 2395 C CA . SER A 1 322 ? 26.056 16.686 14.065 1.00 16.89 302 SER A CA 1
ATOM 2396 C C . SER A 1 322 ? 26.296 16.116 12.681 1.00 17.40 302 SER A C 1
ATOM 2397 O O . SER A 1 322 ? 26.417 16.860 11.714 1.00 18.11 302 SER A O 1
ATOM 2400 N N . PRO A 1 323 ? 26.285 14.781 12.566 1.00 17.85 303 PRO A N 1
ATOM 2401 C CA . PRO A 1 323 ? 26.242 14.186 11.234 1.00 18.53 303 PRO A CA 1
ATOM 2402 C C . PRO A 1 323 ? 24.989 14.563 10.448 1.00 18.06 303 PRO A C 1
ATOM 2403 O O . PRO A 1 323 ? 24.969 14.429 9.232 1.00 20.02 303 PRO A O 1
ATOM 2407 N N . TYR A 1 324 ? 23.930 14.965 11.149 1.00 16.95 304 TYR A N 1
ATOM 2408 C CA . TYR A 1 324 ? 22.671 15.338 10.523 1.00 16.94 304 TYR A CA 1
ATOM 2409 C C . TYR A 1 324 ? 22.449 16.823 10.696 1.00 17.45 304 TYR A C 1
ATOM 2410 O O . TYR A 1 324 ? 22.185 17.299 11.800 1.00 16.94 304 TYR A O 1
ATOM 2419 N N . LYS A 1 325 ? 22.554 17.564 9.601 1.00 18.45 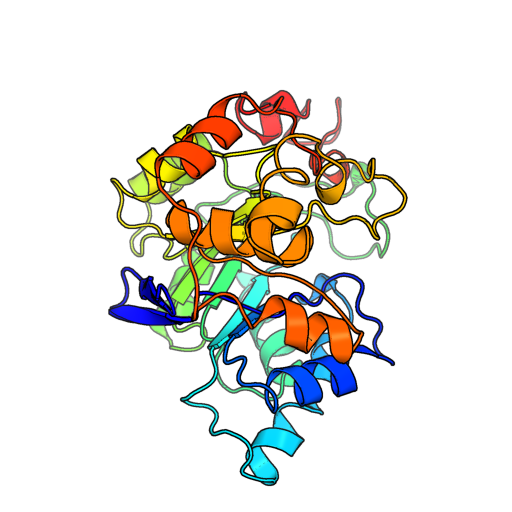305 LYS A N 1
ATOM 2420 C CA . LYS A 1 325 ? 22.419 19.015 9.687 1.00 19.29 305 LYS A CA 1
ATOM 2421 C C . LYS A 1 325 ? 20.983 19.501 9.784 1.00 18.96 305 LYS A C 1
ATOM 2422 O O . LYS A 1 325 ? 20.735 20.647 10.160 1.00 20.46 305 LYS A O 1
ATOM 2428 N N . SER A 1 326 ? 20.038 18.623 9.463 1.00 18.63 306 SER A N 1
ATOM 2429 C CA . SER A 1 326 ? 18.626 18.955 9.496 1.00 18.33 306 SER A CA 1
ATOM 2430 C C . SER A 1 326 ? 17.811 17.706 9.785 1.00 17.71 306 SER A C 1
ATOM 2431 O O . SER A 1 326 ? 18.297 16.584 9.615 1.00 16.63 306 SER A O 1
ATOM 2434 N N . ILE A 1 327 ? 16.561 17.929 10.183 1.00 17.95 307 ILE A N 1
ATOM 2435 C CA . ILE A 1 327 ? 15.576 16.855 10.325 1.00 17.55 307 ILE A CA 1
ATOM 2436 C C . ILE A 1 327 ? 15.451 16.097 8.994 1.00 17.20 307 ILE A C 1
ATOM 2437 O O . ILE A 1 327 ? 15.432 14.859 8.968 1.00 15.96 307 ILE A O 1
ATOM 2442 N N . GLU A 1 328 ? 15.395 16.837 7.886 1.00 18.43 308 GLU A N 1
ATOM 2443 C CA . GLU A 1 328 ? 15.305 16.224 6.565 1.00 19.25 308 GLU A CA 1
ATOM 2444 C C . GLU A 1 328 ? 16.442 15.222 6.336 1.00 18.14 308 GLU A C 1
ATOM 2445 O O . GLU A 1 328 ? 16.200 14.130 5.810 1.00 18.55 308 GLU A O 1
ATOM 2451 N N . GLU A 1 329 ? 17.668 15.567 6.732 1.00 17.11 309 GLU A N 1
ATOM 2452 C CA . GLU A 1 329 ? 18.790 14.664 6.547 1.00 16.79 309 GLU A CA 1
ATOM 2453 C C . GLU A 1 329 ? 18.663 13.402 7.401 1.00 15.64 309 GLU A C 1
ATOM 2454 O O . GLU A 1 329 ? 18.965 12.308 6.944 1.00 16.03 309 GLU A O 1
ATOM 2460 N N . LEU A 1 330 ? 18.269 13.559 8.656 1.00 14.59 310 LEU A N 1
ATOM 2461 C CA . LEU A 1 330 ? 18.106 12.408 9.534 1.00 13.68 310 LEU A CA 1
ATOM 2462 C C . LEU A 1 330 ? 17.186 11.352 8.901 1.00 13.51 310 LEU A C 1
ATOM 2463 O O . LEU A 1 330 ? 17.484 10.164 8.972 1.00 13.87 310 LEU A O 1
ATOM 2468 N N . TRP A 1 331 ? 16.086 11.805 8.307 1.00 13.41 311 TRP A N 1
ATOM 2469 C CA . TRP A 1 331 ? 15.069 10.918 7.723 1.00 12.87 311 TRP A CA 1
ATOM 2470 C C . TRP A 1 331 ? 15.254 10.717 6.212 1.00 13.81 311 TRP A C 1
ATOM 2471 O O . TRP A 1 331 ? 14.387 10.133 5.566 1.00 14.08 311 TRP A O 1
ATOM 2482 N N . ASP A 1 332 ? 16.374 11.181 5.651 1.00 14.26 312 ASP A N 1
ATOM 2483 C CA . ASP A 1 332 ? 16.609 11.069 4.210 1.00 15.71 312 ASP A CA 1
ATOM 2484 C C . ASP A 1 332 ? 15.388 11.507 3.416 1.00 15.93 312 ASP A C 1
ATOM 2485 O O . ASP A 1 332 ? 14.940 10.837 2.480 1.00 17.84 312 ASP A O 1
ATOM 2490 N N . GLY A 1 333 ? 14.841 12.640 3.823 1.00 15.91 313 GLY A N 1
ATOM 2491 C CA . GLY A 1 333 ? 13.721 13.252 3.129 1.00 16.77 313 GLY A CA 1
ATOM 2492 C C . GLY A 1 333 ? 12.328 12.776 3.494 1.00 16.58 313 GLY A C 1
ATOM 2493 O O . GLY A 1 333 ? 11.351 13.292 2.957 1.00 17.61 313 GLY A O 1
ATOM 2494 N N . GLU A 1 334 ? 12.224 11.798 4.392 1.00 15.53 314 GLU A N 1
ATOM 2495 C CA . GLU A 1 334 ? 10.926 11.235 4.786 1.00 15.61 314 GLU A CA 1
ATOM 2496 C C . GLU A 1 334 ? 10.315 12.095 5.888 1.00 16.59 314 GLU A C 1
ATOM 2497 O O . GLU A 1 334 ? 10.312 11.754 7.071 1.00 15.81 314 GLU A O 1
ATOM 2503 N N . ILE A 1 335 ? 9.798 13.238 5.464 1.00 18.44 315 ILE A N 1
ATOM 2504 C CA . ILE A 1 335 ? 9.256 14.232 6.381 1.00 21.21 315 ILE A CA 1
ATOM 2505 C C . ILE A 1 335 ? 8.115 14.955 5.670 1.00 22.55 315 ILE A C 1
ATOM 2506 O O . ILE A 1 335 ? 7.922 14.826 4.448 1.00 25.05 315 ILE A O 1
#

Organism: Arabidopsis thaliana (NCBI:txid3702)

Secondary structure (DSSP, 8-state):
---EEE-TTS-EEESB-EE-TT--HHHHHHHHHHHHHHT--EEE--GGGS-HHHHHHHHHHHHHTTS--GGG-EEEEEE-GGG-STTHHHHHHHHHHHHHT-S-BSEEEE-SS-EE-SS-SS--GGGEE---HHHHHHHHHHHHHTTSBSSEEEES--HHHHHHHHHH-SSPPSEEEEE-BTTB--HHHHHHHHHHTPEEEEESTT--TT-TTS---GGG-HHHHHHHHHHT--HHHHHHHHHHHTT-EE--B-S-HHHHHHHH--SS----HHHHHHGGGS----S---GGGB-TTTSSBSSHHHHTTT--

Sequence (312 aa):
AITFFKLNTGAKFPSVGLGTWQASPGLVGDAVAAAVKKIGYRHIDCAQIYGNEKEIGAVVLKKLFEDRVVVKREDLLFITSKLWCTDHDPQDVPEEALNRTLKDLQLEYVDLYLIHWPARIKKGSVGIKPENLLPVDIPSSTWKAMEALYDSGKARAIGVSNFSTKKLADLLELARVPPAVNQVECHPSWRQTKLQEFCKSSKGVHLSAYSPLGSPGTTWLKSDVLKNPILNMMVAEKLGKSPAQVALRWGLQMGHSVLPKSTNEGRIKENFNNVFDWSIPDYMFAKFAEIEQARLVTGSFLVHETLSPYKSIEELWDGEI